Protein AF-A0A7S2LZ29-F1 (afdb_monomer)

InterPro domains:
  IPR016087 Chalcone isomerase [PF16036] (1-144)
  IPR016088 Chalcone isomerase, 3-layer sandwich [G3DSA:3.50.70.10] (1-143)
  IPR036298 Chalcone isomerase superfamily [SSF54626] (1-160)

Sequence (247 aa):
LYLVGAGVRKKSVIKVYAVAMYSTPNVLASAASSTTLRDAARIFNSTSSMTTFVLEMVYSAGAEKIAGAIAESVKPRYSGDPSDIGRLESLIIEGVNAIGGQATKGTTFRFNCSEEGVTVSVNGAEQGMAALNGLGSAFVDVFMDGNTVSPTLVDSCVSTWSSDDAKLMATTLVGLNEKIRHSGNDEKIIDTSEDEVVIDSNTAANATATEVDEPNEATTIPSKEYDHGDEKHEMPRLKTLRPKQKH

Structure (mmCIF, N/CA/C/O backbone):
data_AF-A0A7S2LZ29-F1
#
_entry.id   AF-A0A7S2LZ29-F1
#
loop_
_atom_site.group_PDB
_atom_site.id
_atom_site.type_symbol
_atom_site.label_atom_id
_atom_site.label_alt_id
_atom_site.label_comp_id
_atom_site.label_asym_id
_atom_site.label_entity_id
_atom_site.label_seq_id
_atom_site.pdbx_PDB_ins_code
_atom_site.Cartn_x
_atom_site.Cartn_y
_atom_site.Cartn_z
_atom_site.occupancy
_atom_site.B_iso_or_equiv
_atom_site.auth_seq_id
_atom_site.auth_comp_id
_atom_site.auth_asym_id
_atom_site.auth_atom_id
_atom_site.pdbx_PDB_model_num
ATOM 1 N N . LEU A 1 1 ? -0.553 -8.335 -10.036 1.00 93.75 1 LEU A N 1
ATOM 2 C CA . LEU A 1 1 ? 0.541 -7.518 -9.457 1.00 93.75 1 LEU A CA 1
ATOM 3 C C . LEU A 1 1 ? 1.617 -8.442 -8.902 1.00 93.75 1 LEU A C 1
ATOM 5 O O . LEU A 1 1 ? 1.302 -9.585 -8.588 1.00 93.75 1 LEU A O 1
ATOM 9 N N . TYR A 1 2 ? 2.842 -7.946 -8.755 1.00 97.19 2 TYR A N 1
ATOM 10 C CA . TYR A 1 2 ? 3.993 -8.663 -8.195 1.00 97.19 2 TYR A CA 1
ATOM 11 C C . TYR A 1 2 ? 4.464 -7.975 -6.912 1.00 97.19 2 TYR A C 1
ATOM 13 O O . TYR A 1 2 ? 4.292 -6.763 -6.782 1.00 97.19 2 TYR A O 1
ATOM 21 N N . LEU A 1 3 ? 5.042 -8.730 -5.972 1.00 98.00 3 LEU A N 1
ATOM 22 C CA . LEU A 1 3 ? 5.627 -8.179 -4.746 1.00 98.00 3 LEU A CA 1
ATOM 23 C C . LEU A 1 3 ? 6.852 -7.325 -5.102 1.00 98.00 3 LEU A C 1
ATOM 25 O O . LEU A 1 3 ? 7.835 -7.839 -5.632 1.00 98.00 3 LEU A O 1
ATOM 29 N N . VAL A 1 4 ? 6.795 -6.032 -4.790 1.00 98.12 4 VAL A N 1
ATOM 30 C CA . VAL A 1 4 ? 7.926 -5.110 -4.953 1.00 98.12 4 VAL A CA 1
ATOM 31 C C . VAL A 1 4 ? 8.893 -5.270 -3.778 1.00 98.12 4 VAL A C 1
ATOM 33 O O . VAL A 1 4 ? 10.091 -5.414 -3.982 1.00 98.12 4 VAL A O 1
ATOM 36 N N . GLY A 1 5 ? 8.371 -5.314 -2.550 1.00 98.50 5 GLY A N 1
ATOM 37 C CA . GLY A 1 5 ? 9.159 -5.463 -1.326 1.00 98.50 5 GLY A CA 1
ATOM 38 C C . GLY A 1 5 ? 8.295 -5.382 -0.067 1.00 98.50 5 GLY A C 1
ATOM 39 O O . GLY A 1 5 ? 7.078 -5.186 -0.148 1.00 98.50 5 GLY A O 1
ATOM 40 N N . ALA A 1 6 ? 8.920 -5.547 1.102 1.00 98.69 6 ALA A N 1
ATOM 41 C CA . ALA A 1 6 ? 8.240 -5.534 2.397 1.00 98.69 6 ALA A CA 1
ATOM 42 C C . ALA A 1 6 ? 9.054 -4.823 3.495 1.00 98.69 6 ALA A C 1
ATOM 44 O O . ALA A 1 6 ? 10.280 -4.854 3.512 1.00 98.69 6 ALA A O 1
ATOM 45 N N . GLY A 1 7 ? 8.360 -4.201 4.447 1.00 98.50 7 GLY A N 1
ATOM 46 C CA . GLY A 1 7 ? 8.941 -3.425 5.541 1.00 98.50 7 GLY A CA 1
ATOM 47 C C . GLY A 1 7 ? 8.048 -3.377 6.783 1.00 98.50 7 GLY A C 1
ATOM 48 O O . GLY A 1 7 ? 7.075 -4.118 6.916 1.00 98.50 7 GLY A O 1
ATOM 49 N N . VAL A 1 8 ? 8.389 -2.504 7.734 1.00 97.81 8 VAL A N 1
ATOM 50 C CA . VAL A 1 8 ? 7.658 -2.325 9.003 1.00 97.81 8 VAL A CA 1
ATOM 51 C C . VAL A 1 8 ? 7.534 -0.837 9.335 1.00 97.81 8 VAL A C 1
ATOM 53 O O . VAL A 1 8 ? 8.545 -0.131 9.358 1.00 97.81 8 VAL A O 1
ATOM 56 N N . ARG A 1 9 ? 6.329 -0.347 9.665 1.00 96.38 9 ARG A N 1
ATOM 57 C CA . ARG A 1 9 ? 6.167 0.977 10.296 1.00 96.38 9 ARG A CA 1
ATOM 58 C C . ARG A 1 9 ? 6.476 0.861 11.781 1.00 96.38 9 ARG A C 1
ATOM 60 O O . ARG A 1 9 ? 5.915 0.014 12.483 1.00 96.38 9 ARG A O 1
ATOM 67 N N . LYS A 1 10 ? 7.343 1.740 12.276 1.00 94.06 10 LYS A N 1
ATOM 68 C CA . LYS A 1 10 ? 7.665 1.872 13.702 1.00 94.06 10 LYS A CA 1
ATOM 69 C C . LYS A 1 10 ? 7.214 3.242 14.208 1.00 94.06 10 LYS A C 1
ATOM 71 O O . LYS A 1 10 ? 7.266 4.218 13.466 1.00 94.06 10 LYS A O 1
ATOM 76 N N . LYS A 1 11 ? 6.809 3.330 15.475 1.00 88.94 11 LYS A N 1
ATOM 77 C CA . LYS A 1 11 ? 6.629 4.595 16.202 1.00 88.94 11 LYS A CA 1
ATOM 78 C C . LYS A 1 11 ? 7.518 4.541 17.441 1.00 88.94 11 LYS A C 1
ATOM 80 O O . LYS A 1 11 ? 7.232 3.800 18.380 1.00 88.94 11 LYS A O 1
ATOM 85 N N . SER A 1 12 ? 8.630 5.281 17.413 1.0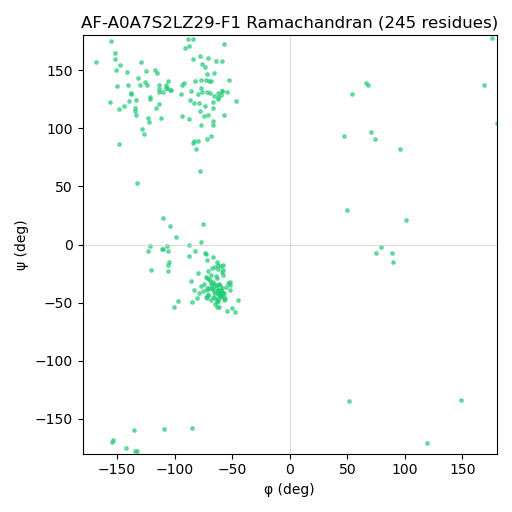0 88.94 12 SER A N 1
ATOM 86 C CA . SER A 1 12 ? 9.773 5.023 18.304 1.00 88.94 12 SER A CA 1
ATOM 87 C C . SER A 1 12 ? 10.190 3.538 18.211 1.00 88.94 12 SER A C 1
ATOM 89 O O . SER A 1 12 ? 10.259 2.992 17.110 1.00 88.94 12 SER A O 1
ATOM 91 N N . VAL A 1 13 ? 10.433 2.861 19.333 1.00 88.56 13 VAL A N 1
ATOM 92 C CA . VAL A 1 13 ? 10.811 1.436 19.390 1.00 88.56 13 VAL A CA 1
ATOM 93 C C . VAL A 1 13 ? 9.676 0.454 19.047 1.00 88.56 13 VAL A C 1
ATOM 95 O O . VAL A 1 13 ? 9.939 -0.726 18.821 1.00 88.56 13 VAL A O 1
ATOM 98 N N . ILE A 1 14 ? 8.418 0.906 19.000 1.00 90.62 14 ILE A N 1
ATOM 99 C CA . ILE A 1 14 ? 7.242 0.036 18.842 1.00 90.62 14 ILE A CA 1
ATOM 100 C C . ILE A 1 14 ? 6.974 -0.226 17.355 1.00 90.62 14 ILE A C 1
ATOM 102 O O . ILE A 1 14 ? 6.777 0.713 16.584 1.00 90.62 14 ILE A O 1
ATOM 106 N N . LYS A 1 15 ? 6.917 -1.501 16.944 1.00 93.25 15 LYS A N 1
ATOM 107 C CA . LYS A 1 15 ? 6.388 -1.902 15.626 1.00 93.25 15 LYS A CA 1
ATOM 108 C C . LYS A 1 15 ? 4.864 -1.720 15.625 1.00 93.25 15 LYS A C 1
ATOM 110 O O . LYS A 1 15 ? 4.211 -2.182 16.553 1.00 93.25 15 LYS A O 1
ATOM 115 N N . VAL A 1 16 ? 4.310 -1.070 14.602 1.00 94.69 16 VAL A N 1
ATOM 116 C CA . VAL A 1 16 ? 2.862 -0.794 14.493 1.00 94.69 16 VAL A CA 1
ATOM 117 C C . VAL A 1 16 ? 2.196 -1.791 13.545 1.00 94.69 16 VAL A C 1
ATOM 119 O O . VAL A 1 16 ? 1.267 -2.497 13.932 1.00 94.69 16 VAL A O 1
ATOM 122 N N . TYR A 1 17 ? 2.732 -1.901 12.330 1.00 97.81 17 TYR A N 1
ATOM 123 C CA . TYR A 1 17 ? 2.329 -2.879 11.324 1.00 97.81 17 TYR A CA 1
ATOM 124 C C . TYR A 1 17 ? 3.521 -3.299 10.457 1.00 97.81 17 TYR A C 1
ATOM 126 O O . TYR A 1 17 ? 4.479 -2.533 10.293 1.00 97.81 17 TYR A O 1
ATOM 134 N N . ALA A 1 18 ? 3.456 -4.504 9.894 1.00 98.44 18 ALA A N 1
ATOM 135 C CA . ALA A 1 18 ? 4.208 -4.842 8.688 1.00 98.44 18 ALA A CA 1
ATOM 136 C C . ALA A 1 18 ? 3.517 -4.211 7.468 1.00 98.44 18 ALA A C 1
ATOM 138 O O . ALA A 1 18 ? 2.321 -3.928 7.516 1.00 98.44 18 ALA A O 1
ATOM 139 N N . VAL A 1 19 ? 4.257 -3.966 6.390 1.00 98.75 19 VAL A N 1
ATOM 140 C CA . VAL A 1 19 ? 3.717 -3.461 5.121 1.00 98.75 19 VAL A CA 1
ATOM 141 C C . VAL A 1 19 ? 4.400 -4.153 3.945 1.00 98.75 19 VAL A C 1
ATOM 143 O O . VAL A 1 19 ? 5.616 -4.316 3.955 1.00 98.75 19 VAL A O 1
ATOM 146 N N . ALA A 1 20 ? 3.631 -4.538 2.932 1.00 98.81 20 ALA A N 1
ATOM 147 C CA . ALA A 1 20 ? 4.115 -5.057 1.658 1.00 98.81 20 ALA A CA 1
ATOM 148 C C . ALA A 1 20 ? 3.563 -4.214 0.502 1.00 98.81 20 ALA A C 1
ATOM 150 O O . ALA A 1 20 ? 2.385 -3.850 0.501 1.00 98.81 20 ALA A O 1
ATOM 151 N N . MET A 1 21 ? 4.415 -3.911 -0.477 1.00 98.69 21 MET A N 1
ATOM 152 C CA . MET A 1 21 ? 4.063 -3.177 -1.694 1.00 98.69 21 MET A CA 1
ATOM 153 C C . MET A 1 21 ? 3.949 -4.156 -2.863 1.00 98.69 21 MET A C 1
ATOM 155 O O . MET A 1 21 ? 4.847 -4.968 -3.079 1.00 98.69 21 MET A O 1
ATOM 159 N N . TYR A 1 22 ? 2.883 -4.047 -3.652 1.00 98.62 22 TYR A N 1
ATOM 160 C CA . TYR A 1 22 ? 2.663 -4.814 -4.877 1.00 98.62 22 TYR A CA 1
ATOM 161 C C . TYR A 1 22 ? 2.388 -3.864 -6.047 1.00 98.62 22 TYR A C 1
ATOM 163 O O . TYR A 1 22 ? 1.660 -2.890 -5.878 1.00 98.62 22 TYR A O 1
ATOM 171 N N . SER A 1 23 ? 2.930 -4.130 -7.238 1.00 97.75 23 SER A N 1
ATOM 172 C CA . SER A 1 23 ? 2.703 -3.268 -8.415 1.00 97.75 23 SER A CA 1
ATOM 173 C C . SER A 1 23 ? 2.853 -4.022 -9.753 1.00 97.75 23 SER A C 1
ATOM 175 O O . SER A 1 23 ? 2.870 -5.261 -9.776 1.00 97.75 23 SER A O 1
ATOM 177 N N . THR A 1 24 ? 2.870 -3.306 -10.882 1.00 95.88 24 THR A N 1
ATOM 178 C CA . THR A 1 24 ? 3.002 -3.874 -12.240 1.00 95.88 24 THR A CA 1
ATOM 179 C C . THR A 1 24 ? 4.473 -4.125 -12.618 1.00 95.88 24 THR A C 1
ATOM 181 O O . THR A 1 24 ? 5.368 -3.501 -12.041 1.00 95.88 24 THR A O 1
ATOM 184 N N . PRO A 1 25 ? 4.769 -5.001 -13.603 1.00 95.44 25 PRO A N 1
ATOM 185 C CA . PRO A 1 25 ? 6.138 -5.226 -14.084 1.00 95.44 25 PRO A CA 1
ATOM 186 C C . PRO A 1 25 ? 6.898 -3.954 -14.486 1.00 95.44 25 PRO A C 1
ATOM 188 O O . PRO A 1 25 ? 8.107 -3.874 -14.291 1.00 95.44 25 PRO A O 1
ATOM 191 N N . ASN A 1 26 ? 6.198 -2.937 -14.995 1.00 95.00 26 ASN A N 1
ATOM 192 C CA . ASN A 1 26 ? 6.791 -1.660 -15.396 1.00 95.00 26 ASN A CA 1
ATOM 193 C C . ASN A 1 26 ? 7.340 -0.868 -14.189 1.00 95.00 26 ASN A C 1
ATOM 195 O O . ASN A 1 26 ? 8.373 -0.207 -14.298 1.00 95.00 26 ASN A O 1
ATOM 199 N N . VAL A 1 27 ? 6.709 -0.993 -13.015 1.00 96.31 27 VAL A N 1
ATOM 200 C CA . VAL A 1 27 ? 7.196 -0.407 -11.753 1.00 96.31 27 VAL A CA 1
ATOM 201 C C . VAL A 1 27 ? 8.379 -1.199 -11.197 1.00 96.31 27 VAL A C 1
ATOM 203 O O . VAL A 1 27 ? 9.367 -0.598 -10.783 1.00 96.31 27 VAL A O 1
ATOM 206 N N . LEU A 1 28 ? 8.338 -2.536 -11.272 1.00 95.56 28 LEU A N 1
ATOM 207 C CA . LEU A 1 28 ? 9.479 -3.402 -10.932 1.00 95.56 28 LEU A CA 1
ATOM 208 C C . LEU A 1 28 ? 10.719 -3.051 -11.775 1.00 95.56 28 LEU A C 1
ATOM 210 O O . LEU A 1 28 ? 11.807 -2.882 -11.233 1.00 95.56 28 LEU A O 1
ATOM 214 N N . ALA A 1 29 ? 10.554 -2.864 -13.088 1.00 94.94 29 ALA A N 1
ATOM 215 C CA . ALA A 1 29 ? 11.639 -2.474 -13.993 1.00 94.94 29 ALA A CA 1
ATOM 216 C C . ALA A 1 29 ? 12.202 -1.064 -13.704 1.00 94.94 29 ALA A C 1
ATOM 218 O O . ALA A 1 29 ? 13.327 -0.755 -14.091 1.00 94.94 29 ALA A O 1
ATOM 219 N N . SER A 1 30 ? 11.451 -0.221 -12.987 1.00 94.25 30 SER A N 1
ATOM 220 C CA . SER A 1 30 ? 11.855 1.139 -12.599 1.00 94.25 30 SER A CA 1
ATOM 221 C C . SER A 1 30 ? 12.640 1.196 -11.276 1.00 94.25 30 SER A C 1
ATOM 223 O O . SER A 1 30 ? 13.075 2.271 -10.856 1.00 94.25 30 SER A O 1
ATOM 225 N N . ALA A 1 31 ? 12.874 0.056 -10.618 1.00 93.19 31 ALA A N 1
ATOM 226 C CA . ALA A 1 31 ? 13.450 -0.044 -9.273 1.00 93.19 31 ALA A CA 1
ATOM 227 C C . ALA A 1 31 ? 14.971 0.210 -9.153 1.00 93.19 31 ALA A C 1
ATOM 229 O O . ALA A 1 31 ? 15.581 -0.130 -8.140 1.00 93.19 31 ALA A O 1
ATOM 230 N N . ALA A 1 32 ? 15.598 0.832 -10.156 1.00 91.50 32 ALA A N 1
ATOM 231 C CA . ALA A 1 32 ? 17.020 1.192 -10.127 1.00 91.50 32 ALA A CA 1
ATOM 232 C C . ALA A 1 32 ? 17.386 2.193 -9.007 1.00 91.50 32 ALA A C 1
ATOM 234 O O . ALA A 1 32 ? 18.547 2.287 -8.615 1.00 91.50 32 ALA A O 1
ATOM 235 N N . SER A 1 33 ? 16.406 2.937 -8.487 1.00 95.38 33 SER A N 1
ATOM 236 C CA . SER A 1 33 ? 16.531 3.822 -7.327 1.00 95.38 33 SER A CA 1
ATOM 237 C C . SER A 1 33 ? 15.185 3.958 -6.607 1.00 95.38 33 SER A C 1
ATOM 239 O O . SER A 1 33 ? 14.138 3.649 -7.178 1.00 95.38 33 SER A O 1
ATOM 241 N N . SER A 1 34 ? 15.190 4.475 -5.377 1.00 96.19 34 SER A N 1
ATOM 242 C CA . SER A 1 34 ? 13.960 4.800 -4.641 1.00 96.19 34 SER A CA 1
ATOM 243 C C . SER A 1 34 ? 13.110 5.853 -5.363 1.00 96.19 34 SER A C 1
ATOM 245 O O . SER A 1 34 ? 11.897 5.685 -5.464 1.00 96.19 34 SER A O 1
ATOM 247 N N . THR A 1 35 ? 13.738 6.892 -5.922 1.00 97.38 35 THR A N 1
ATOM 248 C CA . THR A 1 35 ? 13.061 7.959 -6.677 1.00 97.38 35 THR A CA 1
ATOM 249 C C . THR A 1 35 ? 12.377 7.417 -7.930 1.00 97.38 35 THR A C 1
ATOM 251 O O . THR A 1 35 ? 11.172 7.584 -8.085 1.00 97.38 35 THR A O 1
ATOM 254 N N . THR A 1 36 ? 13.107 6.702 -8.795 1.00 96.94 36 THR A N 1
ATOM 255 C CA . THR A 1 36 ? 12.541 6.144 -10.039 1.00 96.94 36 THR A CA 1
ATOM 256 C C . THR A 1 36 ? 11.446 5.114 -9.766 1.00 96.94 36 THR A C 1
ATOM 258 O O . THR A 1 36 ? 10.458 5.067 -10.495 1.00 96.94 36 THR A O 1
ATOM 261 N N . LEU A 1 37 ? 11.577 4.336 -8.685 1.00 97.19 37 LEU A N 1
ATOM 262 C CA . LEU A 1 37 ? 10.539 3.412 -8.238 1.00 97.19 37 LEU A CA 1
ATOM 263 C C . LEU A 1 37 ? 9.269 4.144 -7.787 1.00 97.19 37 LEU A C 1
ATOM 265 O O . LEU A 1 37 ? 8.177 3.798 -8.232 1.00 97.19 37 LEU A O 1
ATOM 269 N N . ARG A 1 38 ? 9.409 5.139 -6.900 1.00 97.81 38 ARG A N 1
ATOM 270 C CA . ARG A 1 38 ? 8.303 5.964 -6.392 1.00 97.81 38 ARG A CA 1
ATOM 271 C C . ARG A 1 38 ? 7.561 6.636 -7.542 1.00 97.81 38 ARG A C 1
ATOM 273 O O . ARG A 1 38 ? 6.334 6.595 -7.585 1.00 97.81 38 ARG A O 1
ATOM 280 N N . ASP A 1 39 ? 8.308 7.238 -8.461 1.00 97.12 39 ASP A N 1
ATOM 281 C CA . ASP A 1 39 ? 7.751 8.021 -9.558 1.00 97.12 39 ASP A CA 1
ATOM 282 C C . ASP A 1 39 ? 6.963 7.120 -10.518 1.00 97.12 39 ASP A C 1
ATOM 284 O O . ASP A 1 39 ? 5.806 7.416 -10.809 1.00 97.12 39 ASP A O 1
ATOM 288 N N . ALA A 1 40 ? 7.503 5.956 -10.896 1.00 96.81 40 ALA A N 1
ATOM 289 C CA . ALA A 1 40 ? 6.750 4.954 -11.653 1.00 96.81 40 ALA A CA 1
ATOM 290 C C . ALA A 1 40 ? 5.500 4.462 -10.894 1.00 96.81 40 ALA A C 1
ATOM 292 O O . ALA A 1 40 ? 4.416 4.388 -11.469 1.00 96.81 40 ALA A O 1
ATOM 293 N N . ALA A 1 41 ? 5.625 4.183 -9.592 1.00 97.50 41 ALA A N 1
ATOM 294 C CA . ALA A 1 41 ? 4.546 3.641 -8.766 1.00 97.50 41 ALA A CA 1
ATOM 295 C C . ALA A 1 41 ? 3.360 4.597 -8.536 1.00 97.50 41 ALA A C 1
ATOM 297 O O . ALA A 1 41 ? 2.286 4.110 -8.174 1.00 97.50 41 ALA A O 1
ATOM 298 N N . ARG A 1 42 ? 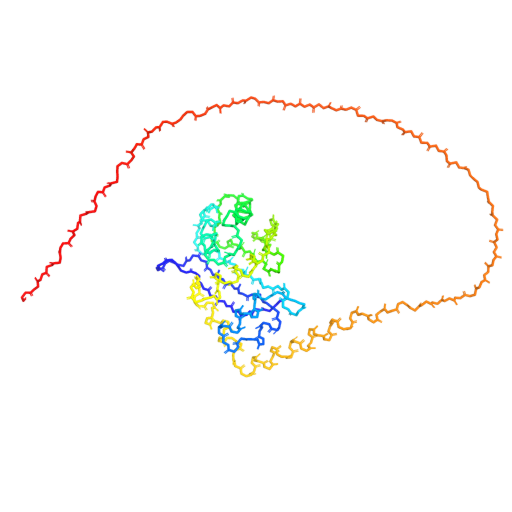3.550 5.917 -8.715 1.00 96.94 42 ARG A N 1
ATOM 299 C CA . ARG A 1 42 ? 2.553 6.978 -8.447 1.00 96.94 42 ARG A CA 1
ATOM 300 C C . ARG A 1 42 ? 1.993 7.679 -9.692 1.00 96.94 42 ARG A C 1
ATOM 302 O O . ARG A 1 42 ? 1.153 8.562 -9.534 1.00 96.94 42 ARG A O 1
ATOM 309 N N . ILE A 1 43 ? 2.484 7.346 -10.892 1.00 94.88 43 ILE A N 1
ATOM 310 C CA . ILE A 1 43 ? 2.095 8.002 -12.158 1.00 94.88 43 ILE A CA 1
ATOM 311 C C . ILE A 1 43 ? 0.700 7.590 -12.644 1.00 94.88 43 ILE A C 1
ATOM 313 O O . ILE A 1 43 ? 0.033 8.416 -13.245 1.00 94.88 43 ILE A O 1
ATOM 317 N N . PHE A 1 44 ? 0.294 6.339 -12.395 1.00 95.12 44 PHE A N 1
ATOM 318 C CA . PHE A 1 44 ? -0.972 5.725 -12.826 1.00 95.12 44 PHE A CA 1
ATOM 319 C C . PHE A 1 44 ? -1.330 5.943 -14.300 1.00 95.12 44 PHE A C 1
ATOM 321 O O . PHE A 1 44 ? -1.945 6.921 -14.695 1.00 95.12 44 PHE A O 1
ATOM 328 N N . ASN A 1 45 ? -0.937 4.986 -15.139 1.00 91.12 45 ASN A N 1
ATOM 329 C CA . ASN A 1 45 ? -1.210 5.021 -16.574 1.00 91.12 45 ASN A CA 1
ATOM 330 C C . ASN A 1 45 ? -1.533 3.619 -17.109 1.00 91.12 45 ASN A C 1
ATOM 332 O O . ASN A 1 45 ? -1.574 2.639 -16.362 1.00 91.12 45 ASN A O 1
ATOM 336 N N . SER A 1 46 ? -1.704 3.496 -18.425 1.00 84.88 46 SER A N 1
ATOM 337 C CA . SER A 1 46 ? -2.067 2.233 -19.072 1.00 84.88 46 SER A CA 1
ATOM 338 C C . SER A 1 46 ? -1.091 1.069 -18.829 1.00 84.88 46 SER A C 1
ATOM 340 O O . SER A 1 46 ? -1.522 -0.073 -18.968 1.00 84.88 46 SER A O 1
ATOM 342 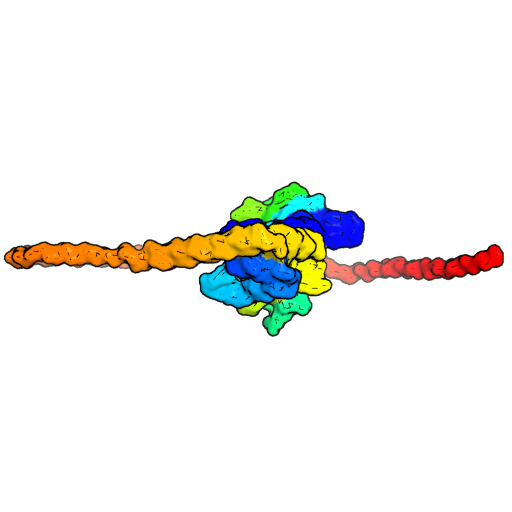N N . THR A 1 47 ? 0.181 1.287 -18.466 1.00 79.62 47 THR A N 1
ATOM 343 C CA . THR A 1 47 ? 1.167 0.225 -18.145 1.00 79.62 47 THR A CA 1
ATOM 344 C C . THR A 1 47 ? 1.451 0.082 -16.642 1.00 79.62 47 THR A C 1
ATOM 346 O O . THR A 1 47 ? 1.953 -0.950 -16.189 1.00 79.62 47 THR A O 1
ATOM 349 N N . SER A 1 48 ? 1.065 1.077 -15.845 1.00 82.12 48 SER A N 1
ATOM 350 C CA . SER A 1 48 ? 1.261 1.142 -14.396 1.00 82.12 48 SER A CA 1
ATOM 351 C C . SER A 1 48 ? -0.031 1.544 -13.678 1.00 82.12 48 SER A C 1
ATOM 353 O O . SER A 1 48 ? -0.053 2.507 -12.916 1.00 82.12 48 SER A O 1
ATOM 355 N N . SER A 1 49 ? -1.131 0.839 -13.949 1.00 89.06 49 SER A N 1
ATOM 356 C CA . SER A 1 49 ? -2.482 1.269 -13.553 1.00 89.06 49 SER A CA 1
ATOM 357 C C . SER A 1 49 ? -2.781 1.192 -12.053 1.00 89.06 49 SER A C 1
ATOM 359 O O . SER A 1 49 ? -3.677 1.890 -11.588 1.00 89.06 49 SER A O 1
ATOM 361 N N . MET A 1 50 ? -2.063 0.357 -11.291 1.00 95.50 50 MET A N 1
ATOM 362 C CA . MET A 1 50 ? -2.342 0.149 -9.868 1.00 95.50 50 MET A CA 1
ATOM 363 C C . MET A 1 50 ? -1.092 -0.210 -9.059 1.00 95.50 50 MET A C 1
ATOM 365 O O . MET A 1 50 ? -0.320 -1.096 -9.437 1.00 95.50 50 MET A O 1
ATOM 369 N N . THR A 1 51 ? -0.965 0.416 -7.888 1.00 98.50 51 THR A N 1
ATOM 370 C CA . THR A 1 51 ? -0.006 0.060 -6.834 1.00 98.50 51 THR A CA 1
ATOM 371 C C . THR A 1 51 ? -0.791 -0.262 -5.566 1.00 98.50 51 THR A C 1
ATOM 373 O O . THR A 1 51 ? -1.584 0.549 -5.101 1.00 98.50 51 THR A O 1
ATOM 376 N N . THR A 1 52 ? -0.583 -1.446 -4.995 1.00 98.75 52 THR A N 1
ATOM 377 C CA . THR A 1 52 ? -1.293 -1.918 -3.799 1.00 98.75 52 THR A CA 1
ATOM 378 C C . THR A 1 52 ? -0.357 -1.971 -2.599 1.00 98.75 52 THR A C 1
ATOM 380 O O . THR A 1 52 ? 0.691 -2.614 -2.660 1.00 98.75 52 THR A O 1
ATOM 383 N N . PHE A 1 53 ? -0.779 -1.404 -1.471 1.00 98.88 53 PHE A N 1
ATOM 384 C CA . PHE A 1 53 ? -0.158 -1.646 -0.169 1.00 98.88 53 PHE A CA 1
ATOM 385 C C . PHE A 1 53 ? -1.024 -2.594 0.660 1.00 98.88 53 PHE A C 1
ATOM 387 O O . PHE A 1 53 ? -2.237 -2.413 0.768 1.00 98.88 53 PHE A O 1
ATOM 394 N N . VAL A 1 54 ? -0.397 -3.602 1.265 1.00 98.81 54 VAL A N 1
ATOM 395 C CA . VAL A 1 54 ? -1.016 -4.474 2.271 1.00 98.81 54 VAL A CA 1
ATOM 396 C C . VAL A 1 54 ? -0.315 -4.234 3.598 1.00 98.81 54 VAL A C 1
ATOM 398 O O . VAL A 1 54 ? 0.897 -4.414 3.693 1.00 98.81 54 VAL A O 1
ATOM 401 N N . LEU A 1 55 ? -1.063 -3.816 4.614 1.00 98.62 55 LEU A N 1
ATOM 402 C CA . LEU A 1 55 ? -0.580 -3.607 5.976 1.00 98.62 55 LEU A CA 1
ATOM 403 C C . LEU A 1 55 ? -1.110 -4.737 6.863 1.00 98.62 55 LEU A C 1
ATOM 405 O O . LEU A 1 55 ? -2.303 -5.023 6.823 1.00 98.62 55 LEU A O 1
ATOM 409 N N . GLU A 1 56 ? -0.261 -5.328 7.701 1.00 98.62 56 GLU A N 1
ATOM 410 C CA . GLU A 1 56 ? -0.666 -6.299 8.729 1.00 98.62 56 GLU A CA 1
ATOM 411 C C . GLU A 1 56 ? -0.373 -5.726 10.119 1.00 98.62 56 GLU A C 1
ATOM 413 O O . GLU A 1 56 ? 0.782 -5.454 10.466 1.00 98.62 56 GLU A O 1
ATOM 418 N N . MET A 1 57 ? -1.415 -5.530 10.926 1.00 98.00 57 MET A N 1
ATOM 419 C CA . MET A 1 57 ? -1.288 -4.957 12.265 1.00 98.00 57 MET A CA 1
ATOM 420 C C . MET A 1 57 ? -0.505 -5.890 13.191 1.00 98.00 57 MET A C 1
ATOM 422 O O . MET A 1 57 ? -0.870 -7.049 13.372 1.00 98.00 57 MET A O 1
ATOM 426 N N . VAL A 1 58 ? 0.530 -5.366 13.857 1.00 96.06 58 VAL A N 1
ATOM 427 C CA . VAL A 1 58 ? 1.265 -6.094 14.914 1.00 96.06 58 VAL A CA 1
ATOM 428 C C . VAL A 1 58 ? 1.044 -5.509 16.313 1.00 96.06 58 VAL A C 1
ATOM 430 O O . VAL A 1 58 ? 1.506 -6.082 17.298 1.00 96.06 58 VAL A O 1
ATOM 433 N N . TYR A 1 59 ? 0.300 -4.404 16.401 1.00 92.12 59 TYR A N 1
ATOM 434 C CA . TYR A 1 59 ? -0.134 -3.734 17.624 1.00 92.12 59 TYR A CA 1
ATOM 435 C C . TYR A 1 59 ? -1.600 -3.297 17.464 1.00 92.12 59 TYR A C 1
ATOM 437 O O . TYR A 1 59 ? -1.930 -2.659 16.466 1.00 92.12 59 TYR A O 1
ATOM 445 N N . SER A 1 60 ? -2.475 -3.622 18.421 1.00 94.81 60 SER A N 1
ATOM 446 C CA . SER A 1 60 ? -3.915 -3.351 18.294 1.00 94.81 60 SER A CA 1
ATOM 447 C C . SER A 1 60 ? -4.268 -1.862 18.429 1.00 94.81 60 SER A C 1
ATOM 449 O O . SER A 1 60 ? -3.719 -1.160 19.283 1.00 94.81 60 SER A O 1
ATOM 451 N N . ALA A 1 61 ? -5.222 -1.370 17.634 1.00 96.06 61 ALA A N 1
ATOM 452 C CA . ALA A 1 61 ? -5.726 0.003 17.732 1.00 96.06 61 ALA A CA 1
ATOM 453 C C . ALA A 1 61 ? -7.192 0.136 17.273 1.00 96.06 61 ALA A C 1
ATOM 455 O O . ALA A 1 61 ? -7.655 -0.621 16.423 1.00 96.06 61 ALA A O 1
ATOM 456 N N . GLY A 1 62 ? -7.912 1.097 17.862 1.00 97.62 62 GLY A N 1
ATOM 457 C CA . GLY A 1 62 ? -9.280 1.455 17.467 1.00 97.62 62 GLY A CA 1
ATOM 458 C C . GLY A 1 62 ? -9.344 2.173 16.116 1.00 97.62 62 GLY A C 1
ATOM 459 O O . GLY A 1 62 ? -8.334 2.715 15.654 1.00 97.62 62 GLY A O 1
ATOM 460 N N . ALA A 1 63 ? -10.530 2.167 15.514 1.00 97.81 63 ALA A N 1
ATOM 461 C CA . ALA A 1 63 ? -10.829 2.675 14.176 1.00 97.81 63 ALA A CA 1
ATOM 462 C C . ALA A 1 63 ? -10.261 4.081 13.893 1.00 97.81 63 ALA A C 1
ATOM 464 O O . ALA A 1 63 ? -9.420 4.261 13.008 1.00 97.81 63 ALA A O 1
ATOM 465 N N . GLU A 1 64 ? -10.647 5.063 14.703 1.00 98.06 64 GLU A N 1
ATOM 466 C CA . GLU A 1 64 ? -10.344 6.492 14.544 1.00 98.06 64 GLU A CA 1
ATOM 467 C C . GLU A 1 64 ? -8.836 6.748 14.653 1.00 98.06 64 GLU A C 1
ATOM 469 O O . GLU A 1 64 ? -8.251 7.544 13.919 1.00 98.06 64 GLU A O 1
ATOM 474 N N . LYS A 1 65 ? -8.172 6.008 15.549 1.00 97.25 65 LYS A N 1
ATOM 475 C CA . LYS A 1 65 ? -6.724 6.082 15.777 1.00 97.25 65 LYS A CA 1
ATOM 476 C C . LYS A 1 65 ? -5.916 5.542 14.595 1.00 97.25 65 LYS A C 1
ATOM 478 O O . LYS A 1 65 ? -4.762 5.940 14.436 1.00 97.25 65 LYS A O 1
ATOM 483 N N . ILE A 1 66 ? -6.478 4.635 13.795 1.00 97.19 66 ILE A N 1
ATOM 484 C CA . ILE A 1 66 ? -5.840 4.114 12.578 1.00 97.19 66 ILE A CA 1
ATOM 485 C C . ILE A 1 66 ? -6.119 5.050 11.406 1.00 97.19 66 ILE A C 1
ATOM 487 O O . ILE A 1 66 ? -5.165 5.466 10.748 1.00 97.19 66 ILE A O 1
ATOM 491 N N . ALA A 1 67 ? -7.385 5.425 11.203 1.00 98.19 67 ALA A N 1
ATOM 492 C CA . ALA A 1 67 ? -7.819 6.356 10.167 1.00 98.19 67 ALA A CA 1
ATOM 493 C C . ALA A 1 67 ? -7.056 7.686 10.244 1.00 98.19 67 ALA A C 1
ATOM 495 O O . ALA A 1 67 ? -6.297 8.002 9.327 1.00 98.19 67 ALA A O 1
ATOM 496 N N . GLY A 1 68 ? -7.108 8.376 11.388 1.00 97.81 68 GLY A N 1
ATOM 497 C CA . GLY A 1 68 ? -6.381 9.629 11.598 1.00 97.81 68 GLY A CA 1
ATOM 498 C C . GLY A 1 68 ? -4.865 9.473 11.451 1.00 97.81 68 GLY A C 1
ATOM 499 O O . GLY A 1 68 ? -4.207 10.292 10.819 1.00 97.81 68 GLY A O 1
ATOM 500 N N . ALA A 1 69 ? -4.270 8.375 11.935 1.00 96.88 69 ALA A N 1
ATOM 501 C CA . ALA A 1 69 ? -2.827 8.136 11.781 1.00 96.88 69 ALA A CA 1
ATOM 502 C C . ALA A 1 69 ? -2.384 7.764 10.348 1.0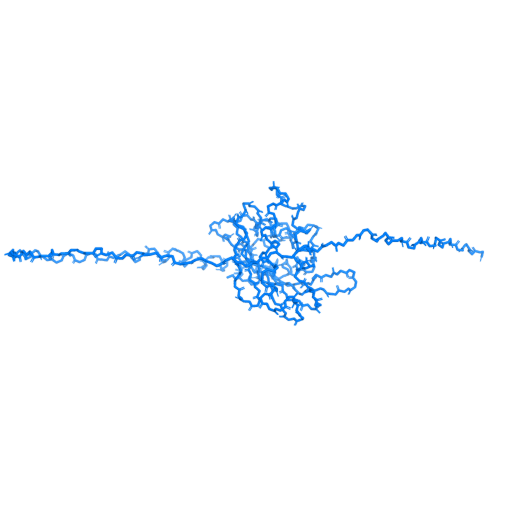0 96.88 69 ALA A C 1
ATOM 504 O O . ALA A 1 69 ? -1.172 7.662 10.095 1.00 96.88 69 ALA A O 1
ATOM 505 N N . ILE A 1 70 ? -3.332 7.534 9.436 1.00 97.50 70 ILE A N 1
ATOM 506 C CA . ILE A 1 70 ? -3.126 7.393 7.990 1.00 97.50 70 ILE A CA 1
ATOM 507 C C . ILE A 1 70 ? -3.412 8.734 7.303 1.00 97.50 70 ILE A C 1
ATOM 509 O O . ILE A 1 70 ? -2.543 9.222 6.585 1.00 97.50 70 ILE A O 1
ATOM 513 N N . ALA A 1 71 ? -4.533 9.395 7.597 1.00 97.38 71 ALA A N 1
ATOM 514 C CA . ALA A 1 71 ? -4.881 10.703 7.042 1.00 97.38 71 ALA A CA 1
ATOM 515 C C . ALA A 1 71 ? -3.856 11.796 7.365 1.00 97.38 71 ALA A C 1
ATOM 517 O O . ALA A 1 71 ? -3.410 12.482 6.454 1.00 97.38 71 ALA A O 1
ATOM 518 N N . GLU A 1 72 ? -3.367 11.893 8.604 1.00 97.00 72 GLU A N 1
ATOM 519 C CA . GLU A 1 72 ? -2.257 12.794 8.970 1.00 97.00 72 GLU A CA 1
ATOM 520 C C . GLU A 1 72 ? -0.939 12.455 8.245 1.00 97.00 72 GLU A C 1
ATOM 522 O O . GLU A 1 72 ? -0.037 13.284 8.169 1.00 97.00 72 GLU A O 1
ATOM 527 N N . SER A 1 73 ? -0.811 11.247 7.682 1.00 97.25 73 SER A N 1
ATOM 528 C CA . SER A 1 73 ? 0.317 10.899 6.806 1.00 97.25 73 SER A CA 1
ATOM 529 C C . SER A 1 73 ? 0.068 11.313 5.346 1.00 97.25 73 SER A C 1
ATOM 531 O O . SER A 1 73 ? 1.027 11.650 4.655 1.00 97.25 73 SER A O 1
ATOM 533 N N . VAL A 1 74 ? -1.188 11.312 4.879 1.00 98.00 74 VAL A N 1
ATOM 534 C CA . VAL A 1 74 ? -1.596 11.677 3.505 1.00 98.00 74 VAL A CA 1
ATOM 535 C C . VAL A 1 74 ? -1.751 13.195 3.323 1.00 98.00 74 VAL A C 1
ATOM 537 O O . VAL A 1 74 ? -1.325 13.723 2.300 1.00 98.00 74 VAL A O 1
ATOM 540 N N . LYS A 1 75 ? -2.289 13.914 4.319 1.00 96.56 75 LYS A N 1
ATOM 541 C CA . LYS A 1 75 ? -2.526 15.374 4.312 1.00 96.56 75 LYS A CA 1
ATOM 542 C C . LYS A 1 75 ? -1.354 16.219 3.772 1.00 96.56 75 LYS A C 1
ATOM 544 O O . LYS A 1 75 ? -1.611 17.040 2.903 1.00 96.56 75 LYS A O 1
ATOM 549 N N . PRO A 1 76 ? -0.079 16.023 4.175 1.00 96.81 76 PRO A N 1
ATOM 550 C CA . PRO A 1 76 ? 1.044 16.810 3.641 1.00 96.81 76 PRO A CA 1
ATOM 551 C C . PRO A 1 76 ? 1.518 16.402 2.227 1.00 96.81 76 PRO A C 1
ATOM 553 O O . PRO A 1 76 ? 2.517 16.939 1.752 1.00 96.81 76 PRO A O 1
ATOM 556 N N . ARG A 1 77 ? 0.866 15.427 1.580 1.00 97.56 77 ARG A N 1
ATOM 557 C CA . ARG A 1 77 ? 1.231 14.863 0.262 1.00 97.56 77 ARG A CA 1
ATOM 558 C C . ARG A 1 77 ? 0.133 15.020 -0.790 1.00 97.56 77 ARG A C 1
ATOM 560 O O . ARG A 1 77 ? 0.417 14.953 -1.982 1.00 97.56 77 ARG A O 1
ATOM 567 N N . TYR A 1 78 ? -1.110 15.197 -0.353 1.00 97.31 78 TYR A N 1
ATOM 568 C CA . TYR A 1 78 ? -2.263 15.431 -1.213 1.00 97.31 78 TYR A CA 1
ATOM 569 C C . TYR A 1 78 ? -2.356 16.911 -1.604 1.00 97.31 78 TYR A C 1
ATOM 571 O O . TYR A 1 78 ? -2.084 17.789 -0.789 1.00 97.31 78 TYR A O 1
ATOM 579 N N . SER A 1 79 ? -2.718 17.179 -2.860 1.00 93.62 79 SER A N 1
ATOM 580 C CA . SER A 1 79 ? -2.769 18.530 -3.440 1.00 93.62 79 SER A CA 1
ATOM 581 C C . SER A 1 79 ? -4.184 19.085 -3.640 1.00 93.62 79 SER A C 1
ATOM 583 O O . SER A 1 79 ? -4.315 20.203 -4.134 1.00 93.62 79 SER A O 1
ATOM 585 N N . GLY A 1 80 ? -5.224 18.312 -3.306 1.00 92.62 80 GLY A N 1
ATOM 586 C CA . GLY A 1 80 ? -6.602 18.803 -3.193 1.00 92.62 80 GLY A CA 1
ATOM 587 C C . GLY A 1 80 ? -6.873 19.412 -1.814 1.00 92.62 80 GLY A C 1
ATOM 588 O O . GLY A 1 80 ? -5.940 19.812 -1.112 1.00 92.62 80 GLY A O 1
ATOM 589 N N . ASP A 1 81 ? -8.138 19.476 -1.399 1.00 91.31 81 ASP A N 1
ATOM 590 C CA . ASP A 1 81 ? -8.476 20.040 -0.092 1.00 91.31 81 ASP A CA 1
ATOM 591 C C . ASP A 1 81 ? -8.171 19.028 1.036 1.00 91.31 81 ASP A C 1
ATOM 593 O O . ASP A 1 81 ? -8.536 17.853 0.932 1.00 91.31 81 ASP A O 1
ATOM 597 N N . PRO A 1 82 ? -7.527 19.426 2.152 1.00 87.50 82 PRO A N 1
ATOM 598 C CA . PRO A 1 82 ? -7.272 18.524 3.277 1.00 87.50 82 PRO A CA 1
ATOM 599 C C . PRO A 1 82 ? -8.525 17.881 3.898 1.00 87.50 82 PRO A C 1
ATOM 601 O O . PRO A 1 82 ? -8.387 16.885 4.614 1.00 87.50 82 PRO A O 1
ATOM 604 N N . SER A 1 83 ? -9.723 18.427 3.649 1.00 87.81 83 SER A N 1
ATOM 605 C CA . SER A 1 83 ? -11.007 17.848 4.060 1.00 87.81 83 SER A CA 1
ATOM 606 C C . SER A 1 83 ? -11.501 16.707 3.157 1.00 87.81 83 SER A C 1
ATOM 608 O O . SER A 1 83 ? -12.187 15.817 3.664 1.00 87.81 83 SER A O 1
ATOM 610 N N . ASP A 1 84 ? -11.076 16.636 1.886 1.00 89.38 84 ASP A N 1
ATOM 611 C CA . ASP A 1 84 ? -11.418 15.541 0.953 1.00 89.38 84 ASP A CA 1
ATOM 612 C C . ASP A 1 84 ? -11.035 14.165 1.538 1.00 89.38 84 ASP A C 1
ATOM 614 O O . ASP A 1 84 ? -11.748 13.163 1.413 1.00 89.38 84 ASP A O 1
ATOM 618 N N . ILE A 1 85 ? -9.904 14.133 2.254 1.00 96.00 85 ILE A N 1
ATOM 619 C CA . ILE A 1 85 ? -9.324 12.948 2.903 1.00 96.00 85 ILE A CA 1
ATOM 620 C C . ILE A 1 85 ? -10.289 12.324 3.930 1.00 96.00 85 ILE A C 1
ATOM 622 O O . ILE A 1 85 ? -10.171 11.133 4.228 1.00 96.00 85 ILE A O 1
ATOM 626 N N . GLY A 1 86 ? -11.306 13.060 4.393 1.00 96.69 86 GLY A N 1
ATOM 627 C CA . GLY A 1 86 ? -12.360 12.543 5.262 1.00 96.69 86 GLY A CA 1
ATOM 628 C C . GLY A 1 86 ? -13.040 11.275 4.728 1.00 96.69 86 GLY A C 1
ATOM 629 O O . GLY A 1 86 ? -13.323 10.377 5.517 1.00 96.69 86 GLY A O 1
ATOM 630 N N . ARG A 1 87 ? -13.224 11.106 3.403 1.00 96.31 87 ARG A N 1
ATOM 631 C CA . ARG A 1 87 ? -13.802 9.849 2.872 1.00 96.31 87 ARG A CA 1
ATOM 632 C C . ARG A 1 87 ? -12.865 8.650 3.047 1.00 96.31 87 ARG A C 1
ATOM 634 O O . ARG A 1 87 ? -13.345 7.548 3.306 1.00 96.31 87 ARG A O 1
ATOM 641 N N . LEU A 1 88 ? -11.548 8.854 2.950 1.00 98.00 88 LEU A N 1
ATOM 642 C CA . LEU A 1 88 ? -10.555 7.815 3.241 1.00 98.00 88 LEU A CA 1
ATOM 643 C C . LEU A 1 88 ? -10.556 7.455 4.735 1.00 98.00 88 LEU A C 1
ATOM 645 O O . LEU A 1 88 ? -10.434 6.279 5.072 1.00 98.00 88 LEU A O 1
ATOM 649 N N . GLU A 1 89 ? -10.741 8.438 5.624 1.00 98.19 89 GLU A N 1
ATOM 650 C CA . GLU A 1 89 ? -10.899 8.188 7.063 1.00 98.19 89 GLU A CA 1
ATOM 651 C C . GLU A 1 89 ? -12.157 7.360 7.354 1.00 98.19 89 GLU A C 1
ATOM 653 O O . GLU A 1 89 ? -12.056 6.323 8.014 1.00 98.19 89 GLU A O 1
ATOM 658 N N . SER A 1 90 ? -13.313 7.744 6.799 1.00 98.44 90 SER A N 1
ATOM 659 C CA . SER A 1 90 ? -14.572 7.014 6.990 1.00 98.44 90 SER A CA 1
ATOM 660 C C . SER A 1 90 ? -14.491 5.566 6.504 1.00 98.44 90 SER A C 1
ATOM 662 O O . SER A 1 90 ? -14.862 4.674 7.253 1.00 98.44 90 SER A O 1
ATOM 664 N N . LEU A 1 91 ? -13.912 5.294 5.327 1.00 98.56 91 LEU A N 1
ATOM 665 C CA . LEU A 1 91 ? -13.728 3.926 4.806 1.00 98.56 91 LEU A CA 1
ATOM 666 C C . LEU A 1 91 ? -12.894 3.024 5.732 1.00 98.56 91 LEU A C 1
ATOM 668 O O . LEU A 1 91 ? -13.161 1.828 5.867 1.00 98.56 91 LEU A O 1
ATOM 672 N N . ILE A 1 92 ? -11.868 3.589 6.375 1.00 98.69 92 ILE A N 1
ATOM 673 C CA . ILE A 1 92 ? -11.036 2.870 7.348 1.00 98.69 92 ILE A CA 1
ATOM 674 C C . ILE A 1 92 ? -11.826 2.630 8.645 1.00 98.69 92 ILE A C 1
ATOM 676 O O . ILE A 1 92 ? -11.718 1.553 9.232 1.00 98.69 92 ILE A O 1
ATOM 680 N N . ILE A 1 93 ? -12.635 3.601 9.080 1.00 98.69 93 ILE A N 1
ATOM 681 C CA . ILE A 1 93 ? -13.476 3.487 10.279 1.00 98.69 93 ILE A CA 1
ATOM 682 C C . ILE A 1 93 ? -14.599 2.462 10.073 1.00 98.69 93 ILE A C 1
ATOM 684 O O . ILE A 1 93 ? -14.760 1.570 10.903 1.00 98.69 93 ILE A O 1
ATOM 688 N N . GLU A 1 94 ? -15.313 2.538 8.949 1.00 98.62 94 GLU A N 1
ATOM 689 C CA . GLU A 1 94 ? -16.351 1.602 8.496 1.00 98.62 94 GLU A CA 1
ATOM 690 C C . GLU A 1 94 ? -15.839 0.152 8.569 1.00 98.62 94 GLU A C 1
ATOM 692 O O . GLU A 1 94 ? -16.407 -0.672 9.292 1.00 98.62 94 GLU A O 1
ATOM 697 N N . GLY A 1 95 ? -14.694 -0.135 7.937 1.00 98.62 95 GLY A N 1
ATOM 698 C CA . GLY A 1 95 ? -14.121 -1.482 7.911 1.00 98.62 95 GLY A CA 1
ATOM 699 C C . GLY A 1 95 ? -13.563 -1.989 9.242 1.00 98.62 95 GLY A C 1
ATOM 700 O O . GLY A 1 95 ? -13.592 -3.195 9.490 1.00 98.62 95 GLY A O 1
ATOM 701 N N . VAL A 1 96 ? -13.077 -1.110 10.127 1.00 98.50 96 VAL A N 1
ATOM 702 C CA . VAL A 1 96 ? -12.650 -1.517 11.480 1.00 98.50 96 VAL A CA 1
ATOM 703 C C . VAL A 1 96 ? -13.854 -1.732 12.400 1.00 98.50 96 VAL A C 1
ATOM 705 O O . VAL A 1 96 ? -13.853 -2.663 13.208 1.00 98.50 96 VAL A O 1
ATOM 708 N N . ASN A 1 97 ? -14.914 -0.940 12.253 1.00 98.50 97 ASN A N 1
ATOM 709 C CA . ASN A 1 97 ? -16.155 -1.113 13.003 1.00 98.50 97 ASN A CA 1
ATOM 710 C C . ASN A 1 97 ? -16.879 -2.407 12.603 1.00 98.50 97 ASN A C 1
ATOM 712 O O . ASN A 1 97 ? -17.326 -3.139 13.486 1.00 98.50 97 ASN A O 1
ATOM 716 N N . ALA A 1 98 ? -16.869 -2.767 11.315 1.00 98.12 98 ALA A N 1
ATOM 717 C CA . ALA A 1 98 ? -17.392 -4.041 10.812 1.00 98.12 98 ALA A CA 1
ATOM 718 C C . ALA A 1 98 ? -16.723 -5.292 11.429 1.00 98.12 98 ALA A C 1
ATOM 720 O O . ALA A 1 98 ? -17.345 -6.352 11.477 1.00 98.12 98 ALA A O 1
ATOM 721 N N . ILE A 1 99 ? -15.488 -5.180 11.943 1.00 97.56 99 ILE A N 1
ATOM 722 C CA . ILE A 1 99 ? -14.771 -6.263 12.647 1.00 97.56 99 ILE A CA 1
ATOM 723 C C . ILE A 1 99 ? -14.740 -6.092 14.181 1.00 97.56 99 ILE A C 1
ATOM 725 O O . ILE A 1 99 ? -13.948 -6.747 14.857 1.00 97.56 99 ILE A O 1
ATOM 729 N N . GLY A 1 100 ? -15.596 -5.229 14.744 1.00 96.69 100 GLY A N 1
ATOM 730 C CA . GLY A 1 100 ? -15.738 -5.035 16.195 1.00 96.69 100 GLY A CA 1
ATOM 731 C C . GLY A 1 100 ? -15.045 -3.794 16.775 1.00 96.69 100 GLY A C 1
ATOM 732 O O . GLY A 1 100 ? -14.750 -3.762 17.968 1.00 96.69 100 GLY A O 1
ATOM 733 N N . GLY A 1 101 ? -14.751 -2.779 15.957 1.00 96.50 101 GLY A N 1
ATOM 734 C CA . GLY A 1 101 ? -14.259 -1.462 16.399 1.00 96.50 101 GLY A CA 1
ATOM 735 C C . GLY A 1 101 ? -12.768 -1.393 16.749 1.00 96.50 101 GLY A C 1
ATOM 736 O O . GLY A 1 101 ? -12.243 -0.321 17.057 1.00 96.50 101 GLY A O 1
ATOM 737 N N . GLN A 1 102 ? -12.048 -2.514 16.670 1.00 97.50 102 GLN A N 1
ATOM 738 C CA . GLN A 1 102 ? -10.609 -2.569 16.912 1.00 97.50 102 GLN A CA 1
ATOM 739 C C . GLN A 1 102 ? -9.912 -3.492 15.915 1.00 97.50 102 GLN A C 1
ATOM 741 O O . GLN A 1 102 ? -10.175 -4.692 15.871 1.00 97.50 102 GLN A O 1
ATOM 746 N N . ALA A 1 103 ? -8.930 -2.956 15.190 1.00 97.81 103 ALA A N 1
ATOM 747 C CA . ALA A 1 103 ? -7.996 -3.783 14.445 1.00 97.81 103 ALA A CA 1
ATOM 748 C C . ALA A 1 103 ? -7.021 -4.423 15.438 1.00 97.81 103 ALA A C 1
ATOM 750 O O . ALA A 1 103 ? -6.197 -3.742 16.057 1.00 97.81 103 ALA A O 1
ATOM 751 N N . THR A 1 104 ? -7.137 -5.734 15.615 1.00 97.56 104 THR A N 1
ATOM 752 C CA . THR A 1 104 ? -6.256 -6.546 16.462 1.00 97.56 104 THR A CA 1
ATOM 753 C C . THR A 1 104 ? -5.034 -7.035 15.677 1.00 97.56 104 THR A C 1
ATOM 755 O O . THR A 1 104 ? -4.960 -6.877 14.455 1.00 97.56 104 THR A O 1
ATOM 758 N N . LYS A 1 105 ? -4.044 -7.633 16.357 1.00 97.19 105 LYS A N 1
ATOM 759 C CA . LYS A 1 105 ? -2.884 -8.240 15.682 1.00 97.19 105 LYS A CA 1
ATOM 760 C C . LYS A 1 105 ? -3.336 -9.265 14.626 1.00 97.19 105 LYS A C 1
ATOM 762 O O . LYS A 1 105 ? -4.118 -10.154 14.940 1.00 97.19 105 LYS A O 1
ATOM 767 N N . GLY A 1 106 ? -2.789 -9.166 13.415 1.00 97.81 106 GLY A N 1
ATOM 768 C CA . GLY A 1 106 ? -3.172 -9.982 12.259 1.00 97.81 106 GLY A CA 1
ATOM 769 C C . GLY A 1 106 ? -4.315 -9.389 11.427 1.00 97.81 106 GLY A C 1
ATOM 770 O O . GLY A 1 106 ? -4.586 -9.894 10.341 1.00 97.81 106 GLY A O 1
ATOM 771 N N . THR A 1 107 ? -4.952 -8.296 11.874 1.00 98.62 107 THR A N 1
ATOM 772 C CA . THR A 1 107 ? -5.873 -7.533 11.016 1.00 98.62 107 THR A CA 1
ATOM 773 C C . THR A 1 107 ? -5.101 -6.978 9.826 1.00 98.62 107 THR A C 1
ATOM 775 O O . THR A 1 107 ? -4.050 -6.353 10.003 1.00 98.62 107 THR A O 1
ATOM 778 N N . THR A 1 108 ? -5.632 -7.184 8.624 1.00 98.75 108 THR A N 1
ATOM 779 C CA . THR A 1 108 ? -5.028 -6.705 7.379 1.00 98.75 108 THR A CA 1
ATOM 780 C C . THR A 1 108 ? -5.816 -5.545 6.790 1.00 98.75 108 THR A C 1
ATOM 782 O O . THR A 1 108 ? -7.043 -5.585 6.725 1.00 98.75 108 THR A O 1
ATOM 785 N N . PHE A 1 109 ? -5.100 -4.526 6.322 1.00 98.81 109 PHE A N 1
ATOM 786 C CA . PHE A 1 109 ? -5.647 -3.446 5.507 1.00 98.81 109 PHE A CA 1
ATOM 787 C C . PHE A 1 109 ? -5.038 -3.525 4.111 1.00 98.81 109 PHE A C 1
ATOM 789 O O . PHE A 1 109 ? -3.821 -3.655 3.974 1.00 98.81 109 PHE A O 1
ATOM 796 N N . ARG A 1 110 ? -5.868 -3.419 3.077 1.00 98.88 110 ARG A N 1
ATOM 797 C CA . ARG A 1 110 ? -5.446 -3.309 1.680 1.00 98.88 110 ARG A CA 1
ATOM 798 C C . ARG A 1 110 ? -5.821 -1.926 1.168 1.00 98.88 110 ARG A C 1
ATOM 800 O O . ARG A 1 110 ? -6.962 -1.507 1.331 1.00 98.88 110 ARG A O 1
ATOM 807 N N . PHE A 1 111 ? -4.866 -1.261 0.534 1.00 98.81 111 PHE A N 1
ATOM 808 C CA . PHE A 1 111 ? -5.058 0.008 -0.154 1.00 98.81 111 PHE A CA 1
ATOM 809 C C . PHE A 1 111 ? -4.619 -0.179 -1.599 1.00 98.81 111 PHE A C 1
ATOM 811 O O . PHE A 1 111 ? -3.430 -0.364 -1.859 1.00 98.81 111 PHE A O 1
ATOM 818 N N . ASN A 1 112 ? -5.574 -0.191 -2.524 1.00 98.56 112 ASN A N 1
ATOM 819 C CA . ASN A 1 112 ? -5.306 -0.216 -3.957 1.00 98.56 112 ASN A CA 1
ATOM 820 C C . ASN A 1 112 ? -5.311 1.231 -4.455 1.00 98.56 112 ASN A C 1
ATOM 822 O O . ASN A 1 112 ? -6.361 1.868 -4.452 1.00 98.56 112 ASN A O 1
ATOM 826 N N . CYS A 1 113 ? -4.149 1.754 -4.838 1.00 98.62 113 CYS A N 1
ATOM 827 C CA . CYS A 1 113 ? -3.986 3.110 -5.351 1.00 98.62 113 CYS A CA 1
ATOM 828 C C . CYS A 1 113 ? -4.045 3.094 -6.885 1.00 98.62 113 CYS A C 1
ATOM 830 O O . CYS A 1 113 ? -3.313 2.317 -7.506 1.00 98.62 113 CYS A O 1
ATOM 832 N N . SER A 1 114 ? -4.877 3.957 -7.469 1.00 97.75 114 SER A N 1
ATOM 833 C CA . SER A 1 114 ? -5.006 4.205 -8.914 1.00 97.75 114 SER A CA 1
ATOM 834 C C . SER A 1 114 ? -5.046 5.718 -9.197 1.00 97.75 114 SER A C 1
ATOM 836 O O . SER A 1 114 ? -4.934 6.535 -8.280 1.00 97.75 114 SER A O 1
ATOM 838 N N . GLU A 1 115 ? -5.216 6.107 -10.464 1.00 96.50 115 GLU A N 1
ATOM 839 C CA . GLU A 1 115 ? -5.474 7.504 -10.864 1.00 96.50 115 GLU A CA 1
ATOM 840 C C . GLU A 1 115 ? -6.783 8.046 -10.253 1.00 96.50 115 GLU A C 1
ATOM 842 O O . GLU A 1 115 ? -6.876 9.219 -9.885 1.00 96.50 115 GLU A O 1
ATOM 847 N N . GLU A 1 116 ? -7.775 7.163 -10.102 1.00 95.94 116 GLU A N 1
ATOM 848 C CA . GLU A 1 116 ? -9.118 7.463 -9.597 1.00 95.94 116 GLU A CA 1
ATOM 849 C C . GLU A 1 116 ? -9.117 7.741 -8.088 1.00 95.94 116 GLU A C 1
ATOM 851 O O . GLU A 1 116 ? -9.969 8.483 -7.605 1.00 95.94 116 GLU A O 1
ATOM 856 N N . GLY A 1 117 ? -8.172 7.164 -7.335 1.00 97.06 117 GLY A N 1
ATOM 857 C CA . GLY A 1 117 ? -8.058 7.362 -5.892 1.00 97.06 117 GLY A CA 1
ATOM 858 C C . GLY A 1 117 ? -7.499 6.153 -5.142 1.00 97.06 117 GLY A C 1
ATOM 859 O O . GLY A 1 117 ? -6.467 5.589 -5.516 1.00 97.06 117 GLY A O 1
ATOM 860 N N . VAL A 1 118 ? -8.151 5.786 -4.032 1.00 98.50 118 VAL A N 1
ATOM 861 C CA . VAL A 1 118 ? -7.742 4.657 -3.175 1.00 98.50 118 VAL A CA 1
ATOM 862 C C . VAL A 1 118 ? -8.937 3.786 -2.783 1.00 98.50 118 VAL A C 1
ATOM 864 O O . VAL A 1 118 ? -9.817 4.239 -2.051 1.00 98.50 118 VAL A O 1
ATOM 867 N N . THR A 1 119 ? -8.937 2.516 -3.198 1.00 98.62 119 THR A N 1
ATOM 868 C CA . THR A 1 119 ? -9.883 1.496 -2.705 1.00 98.62 119 THR A CA 1
ATOM 869 C C . THR A 1 119 ? -9.360 0.857 -1.424 1.00 98.62 119 THR A C 1
ATOM 871 O O . THR A 1 119 ? -8.199 0.440 -1.364 1.00 98.62 119 THR A O 1
ATOM 874 N N . VAL A 1 120 ? -10.220 0.762 -0.408 1.00 98.75 120 VAL A N 1
ATOM 875 C CA . VAL A 1 120 ? -9.898 0.243 0.929 1.00 98.75 120 VAL A CA 1
ATOM 876 C C . VAL A 1 120 ? -10.537 -1.130 1.136 1.00 98.75 120 VAL A C 1
ATOM 878 O O . VAL A 1 120 ? -11.722 -1.325 0.868 1.00 98.75 120 VAL A O 1
ATOM 881 N N . SER A 1 121 ? -9.781 -2.084 1.679 1.00 98.81 121 SER A N 1
ATOM 882 C CA . SER A 1 121 ? -10.316 -3.359 2.181 1.00 98.81 121 SER A CA 1
ATOM 883 C C . SER A 1 121 ? -9.774 -3.675 3.576 1.00 98.81 121 SER A C 1
ATOM 885 O O . SER A 1 121 ? -8.593 -3.453 3.841 1.00 98.81 121 SER A O 1
ATOM 887 N N . VAL A 1 122 ? -10.600 -4.260 4.446 1.00 98.75 122 VAL A N 1
ATOM 888 C CA . VAL A 1 122 ? -10.215 -4.722 5.792 1.00 98.75 122 VAL A CA 1
ATOM 889 C C . VAL A 1 122 ? -10.487 -6.221 5.900 1.00 98.75 122 VAL A C 1
ATOM 891 O O . VAL A 1 122 ? -11.574 -6.682 5.570 1.00 98.75 122 VAL A O 1
ATOM 894 N N . ASN A 1 123 ? -9.480 -7.007 6.294 1.00 98.19 123 ASN A N 1
ATOM 895 C CA . ASN A 1 123 ? -9.525 -8.479 6.335 1.00 98.19 123 ASN A CA 1
ATOM 896 C C . ASN A 1 123 ? -10.029 -9.144 5.034 1.00 98.19 123 ASN A C 1
ATOM 898 O O . ASN A 1 123 ? -10.599 -10.231 5.051 1.00 98.19 123 ASN A O 1
ATOM 902 N N . GLY A 1 124 ? -9.797 -8.490 3.891 1.00 97.75 124 GLY A N 1
ATOM 903 C CA . GLY A 1 124 ? -10.244 -8.937 2.568 1.00 97.75 124 GLY A CA 1
ATOM 904 C C . GLY A 1 124 ? -11.632 -8.445 2.147 1.00 97.75 124 GLY A C 1
ATOM 905 O O . GLY A 1 124 ? -11.913 -8.471 0.954 1.00 97.75 124 GLY A O 1
ATOM 906 N N . ALA A 1 125 ? -12.458 -7.936 3.065 1.00 98.44 125 ALA A N 1
ATOM 907 C CA . ALA A 1 125 ? -13.732 -7.302 2.731 1.00 98.44 125 ALA A CA 1
ATOM 908 C C . ALA A 1 125 ? -13.499 -5.869 2.231 1.00 98.44 125 ALA A C 1
ATOM 910 O O . ALA A 1 125 ? -12.914 -5.043 2.939 1.00 98.44 125 ALA A O 1
ATOM 911 N N . GLU A 1 126 ? -13.941 -5.562 1.014 1.00 98.38 126 GLU A N 1
ATOM 912 C CA . GLU A 1 126 ? -13.877 -4.207 0.462 1.00 98.38 126 GLU A CA 1
ATOM 913 C C . GLU A 1 126 ? -14.868 -3.271 1.168 1.00 98.38 126 GLU A C 1
ATOM 915 O O . GLU A 1 126 ? -15.976 -3.676 1.507 1.00 98.38 126 GLU A O 1
ATOM 920 N N . GLN A 1 127 ? -14.444 -2.030 1.414 1.00 98.56 127 GLN A N 1
ATOM 921 C CA . GLN A 1 127 ? -15.256 -0.974 2.037 1.00 98.56 127 GLN A CA 1
ATOM 922 C C . GLN A 1 127 ? -15.706 0.085 1.013 1.00 98.56 127 GLN A C 1
ATOM 924 O O . GLN A 1 127 ? -16.634 0.851 1.263 1.00 98.56 127 GLN A O 1
ATOM 929 N N . GLY A 1 128 ? -15.044 0.129 -0.147 1.00 98.25 128 GLY A N 1
ATOM 930 C CA . GLY A 1 128 ? -15.260 1.087 -1.229 1.00 98.25 128 GLY A CA 1
ATOM 931 C C . GLY A 1 128 ? -14.019 1.935 -1.526 1.00 98.25 128 GLY A C 1
ATOM 932 O O . GLY A 1 128 ? -12.924 1.674 -1.018 1.00 98.25 128 GLY A O 1
ATOM 933 N N . MET A 1 129 ? -14.198 2.957 -2.365 1.00 98.06 129 MET A N 1
ATOM 934 C CA . MET A 1 129 ? -13.129 3.836 -2.848 1.00 98.06 129 MET A CA 1
ATOM 935 C C . MET A 1 129 ? -13.289 5.274 -2.339 1.00 98.06 129 MET A C 1
ATOM 937 O O . MET A 1 129 ? -14.379 5.846 -2.371 1.00 98.06 129 MET A O 1
ATOM 941 N N . ALA A 1 130 ? -12.180 5.881 -1.914 1.00 97.62 130 ALA A N 1
ATOM 942 C CA . ALA A 1 130 ? -12.037 7.330 -1.840 1.00 97.62 130 ALA A CA 1
ATOM 943 C C . ALA A 1 130 ? -11.626 7.824 -3.236 1.00 97.62 130 ALA A C 1
ATOM 945 O O . ALA A 1 130 ? -10.436 7.867 -3.553 1.00 97.62 130 ALA A O 1
ATOM 946 N N . ALA A 1 131 ? -12.622 8.089 -4.086 1.00 96.44 131 ALA A N 1
ATOM 947 C CA . ALA A 1 131 ? -12.445 8.481 -5.485 1.00 96.44 131 ALA A CA 1
ATOM 948 C C . ALA A 1 131 ? -12.091 9.976 -5.585 1.00 96.44 131 ALA A C 1
ATOM 950 O O . ALA A 1 131 ? -12.969 10.837 -5.624 1.00 96.44 131 ALA A O 1
ATOM 951 N N . LEU A 1 132 ? -10.794 10.277 -5.536 1.00 94.06 132 LEU A N 1
ATOM 952 C CA . LEU A 1 132 ? -10.220 11.616 -5.432 1.00 94.06 132 LEU A CA 1
ATOM 953 C C . LEU A 1 132 ? -8.925 11.673 -6.251 1.00 94.06 132 LEU A C 1
ATOM 955 O O . LEU A 1 132 ? -7.970 10.940 -5.977 1.00 94.06 132 LEU A O 1
ATOM 959 N N . ASN A 1 133 ? -8.886 12.550 -7.258 1.00 94.50 133 ASN A N 1
ATOM 960 C CA . ASN A 1 133 ? -7.760 12.642 -8.186 1.00 94.50 133 ASN A CA 1
ATOM 961 C C . ASN A 1 133 ? -6.447 12.959 -7.446 1.00 94.50 133 ASN A C 1
ATOM 963 O O . ASN A 1 133 ? -6.391 13.843 -6.594 1.00 94.50 133 ASN A O 1
ATOM 967 N N . GLY A 1 134 ? -5.389 12.204 -7.745 1.00 96.56 134 GLY A N 1
ATOM 968 C CA . GLY A 1 134 ? -4.087 12.346 -7.087 1.00 96.56 134 GLY A CA 1
ATOM 969 C C . GLY A 1 134 ? -4.004 11.783 -5.659 1.00 96.56 134 GLY A C 1
ATOM 970 O O . GLY A 1 134 ? -2.895 11.675 -5.128 1.00 96.56 134 GLY A O 1
ATOM 971 N N . LEU A 1 135 ? -5.113 11.345 -5.039 1.00 97.88 135 LEU A N 1
ATOM 972 C CA . LEU A 1 135 ? -5.080 10.704 -3.715 1.00 97.88 135 LEU A CA 1
ATOM 973 C C . LEU A 1 135 ? -4.279 9.398 -3.747 1.00 97.88 135 LEU A C 1
ATOM 975 O O . LEU A 1 135 ? -3.497 9.141 -2.831 1.00 97.88 135 LEU A O 1
ATOM 979 N N . GLY A 1 136 ? -4.410 8.608 -4.818 1.00 98.12 136 GLY A N 1
ATOM 980 C CA . GLY A 1 136 ? -3.596 7.410 -5.030 1.00 98.12 136 GLY A CA 1
ATOM 981 C C . GLY A 1 136 ? -2.097 7.723 -5.025 1.00 98.12 136 GLY A C 1
ATOM 982 O O . GLY A 1 136 ? -1.317 7.015 -4.387 1.00 98.12 136 GLY A O 1
ATOM 983 N N . SER A 1 137 ? -1.687 8.824 -5.663 1.00 98.25 137 SER A N 1
ATOM 984 C CA . SER A 1 137 ? -0.279 9.234 -5.750 1.00 98.25 137 SER A CA 1
ATOM 985 C C . SER A 1 137 ? 0.243 9.724 -4.399 1.00 98.25 137 SER A C 1
ATOM 987 O O . SER A 1 137 ? 1.311 9.297 -3.961 1.00 98.25 137 SER A O 1
ATOM 989 N N . ALA A 1 138 ? -0.550 10.536 -3.694 1.00 98.44 138 ALA A N 1
ATOM 990 C CA . ALA A 1 138 ? -0.255 10.982 -2.334 1.00 98.44 138 ALA A CA 1
ATOM 991 C C . ALA A 1 138 ? -0.151 9.811 -1.339 1.00 98.44 138 ALA A C 1
ATOM 993 O O . ALA A 1 138 ? 0.675 9.844 -0.425 1.00 98.44 138 ALA A O 1
ATOM 994 N N . PHE A 1 139 ? -0.951 8.755 -1.523 1.00 98.62 139 PHE A N 1
ATOM 995 C CA . PHE A 1 139 ? -0.899 7.545 -0.702 1.00 98.62 139 PHE A CA 1
ATOM 996 C C . PHE A 1 139 ? 0.350 6.695 -0.989 1.00 98.62 139 PHE A C 1
ATOM 998 O O . PHE A 1 139 ? 0.954 6.174 -0.051 1.00 98.62 139 PHE A O 1
ATOM 1005 N N . VAL A 1 140 ? 0.803 6.603 -2.247 1.00 98.62 140 VAL A N 1
ATOM 1006 C CA . VAL A 1 140 ? 2.108 5.995 -2.582 1.00 98.62 140 VAL A CA 1
ATOM 1007 C C . VAL A 1 140 ? 3.249 6.739 -1.881 1.00 98.62 140 VAL A C 1
ATOM 1009 O O . VAL A 1 140 ? 4.125 6.104 -1.289 1.00 98.62 140 VAL A O 1
ATOM 1012 N N . ASP A 1 141 ? 3.217 8.073 -1.864 1.00 98.62 141 ASP A N 1
ATOM 1013 C CA . ASP A 1 141 ? 4.260 8.886 -1.229 1.00 98.62 141 ASP A CA 1
ATOM 1014 C C . ASP A 1 141 ? 4.372 8.662 0.292 1.00 98.62 141 ASP A C 1
ATOM 1016 O O . ASP A 1 141 ? 5.481 8.726 0.822 1.00 98.62 141 ASP A O 1
ATOM 1020 N N . VAL A 1 142 ? 3.286 8.294 0.995 1.00 98.56 142 VAL A N 1
ATOM 1021 C CA . VAL A 1 142 ? 3.322 7.915 2.433 1.00 98.56 142 VAL A CA 1
ATOM 1022 C C . VAL A 1 142 ? 4.348 6.813 2.713 1.00 98.56 142 VAL A C 1
ATOM 1024 O O . VAL A 1 142 ? 4.955 6.777 3.789 1.00 98.56 142 VAL A O 1
ATOM 1027 N N . PHE A 1 143 ? 4.541 5.920 1.744 1.00 98.56 143 PHE A N 1
ATOM 1028 C CA . PHE A 1 143 ? 5.405 4.752 1.841 1.00 98.56 143 PHE A CA 1
ATOM 1029 C C . PHE A 1 143 ? 6.710 4.882 1.055 1.0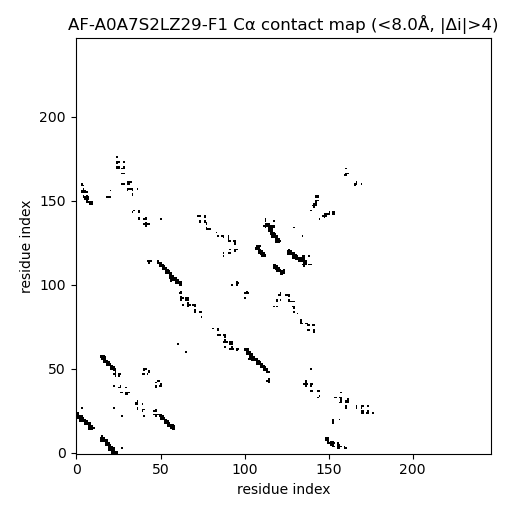0 98.56 143 PHE A C 1
ATOM 1031 O O . PHE A 1 143 ? 7.677 4.206 1.408 1.00 98.56 143 PHE A O 1
ATOM 1038 N N . MET A 1 144 ? 6.758 5.745 0.037 1.00 98.31 144 MET A N 1
ATOM 1039 C CA . MET A 1 144 ? 7.823 5.745 -0.972 1.00 98.31 144 MET A CA 1
ATOM 1040 C C . MET A 1 144 ? 8.586 7.074 -1.121 1.00 98.31 144 MET A C 1
ATOM 1042 O O . MET A 1 144 ? 9.565 7.110 -1.865 1.00 98.31 144 MET A O 1
ATOM 1046 N N . ASP A 1 145 ? 8.194 8.159 -0.441 1.00 97.19 145 ASP A N 1
ATOM 1047 C CA . ASP A 1 145 ? 8.950 9.422 -0.451 1.00 97.19 145 ASP A CA 1
ATOM 1048 C C . ASP A 1 145 ? 10.048 9.505 0.637 1.00 97.19 145 ASP A C 1
ATOM 1050 O O . ASP A 1 145 ? 10.215 8.612 1.470 1.00 97.19 145 ASP A O 1
ATOM 1054 N N . GLY A 1 146 ? 10.814 10.604 0.647 1.00 96.44 146 GLY A N 1
ATOM 1055 C CA . GLY A 1 146 ? 11.895 10.834 1.620 1.00 96.44 146 GLY A CA 1
ATOM 1056 C C . GLY A 1 146 ? 11.445 11.022 3.079 1.00 96.44 146 GLY A C 1
ATOM 1057 O O . GLY A 1 146 ? 12.282 10.995 3.976 1.00 96.44 146 GLY A O 1
ATOM 1058 N N . ASN A 1 147 ? 10.143 11.176 3.326 1.00 96.56 147 ASN A N 1
ATOM 1059 C CA . ASN A 1 147 ? 9.503 11.264 4.641 1.00 96.56 147 ASN A CA 1
ATOM 1060 C C . ASN A 1 147 ? 8.664 9.998 4.945 1.00 96.56 147 ASN A C 1
ATOM 1062 O O . ASN A 1 147 ? 7.703 10.057 5.723 1.00 96.56 147 ASN A O 1
ATOM 1066 N N . THR A 1 148 ? 8.976 8.870 4.292 1.00 97.44 148 THR A N 1
ATOM 1067 C CA . THR A 1 148 ? 8.235 7.601 4.380 1.00 97.44 148 THR A CA 1
ATOM 1068 C C . THR A 1 148 ? 8.024 7.105 5.814 1.00 97.44 148 THR A C 1
ATOM 1070 O O . THR A 1 148 ? 8.918 7.141 6.665 1.00 97.44 148 THR A O 1
ATOM 1073 N N . VAL A 1 149 ? 6.840 6.541 6.078 1.00 97.00 149 VAL A N 1
ATOM 1074 C CA . VAL A 1 149 ? 6.530 5.879 7.357 1.00 97.00 149 VAL A CA 1
ATOM 1075 C C . VAL A 1 149 ? 7.212 4.509 7.520 1.00 97.00 149 VAL A C 1
ATOM 1077 O O . VAL A 1 149 ? 7.137 3.915 8.600 1.00 97.00 149 VAL A O 1
ATOM 1080 N N . SER A 1 150 ? 7.876 3.989 6.482 1.00 97.75 150 SER A N 1
ATOM 1081 C CA . SER A 1 150 ? 8.689 2.771 6.551 1.00 97.75 150 SER A CA 1
ATOM 1082 C C . SER A 1 150 ? 9.885 2.816 5.584 1.00 97.75 150 SER A C 1
ATOM 1084 O O . SER A 1 150 ? 9.814 2.243 4.498 1.00 97.75 150 SER A O 1
ATOM 1086 N N . PRO A 1 151 ? 11.033 3.398 5.991 1.00 97.75 151 PRO A N 1
ATOM 1087 C CA . PRO A 1 151 ? 12.269 3.353 5.200 1.00 97.75 151 PRO A CA 1
ATOM 1088 C C . PRO A 1 151 ? 12.657 1.926 4.783 1.00 97.75 151 PRO A C 1
ATOM 1090 O O . PRO A 1 151 ? 12.966 1.680 3.625 1.00 97.75 151 PRO A O 1
ATOM 1093 N N . THR A 1 152 ? 12.468 0.954 5.686 1.00 98.38 152 THR A N 1
ATOM 1094 C CA . THR A 1 152 ? 12.727 -0.474 5.428 1.00 98.38 152 THR A CA 1
ATOM 1095 C C . THR A 1 152 ? 11.943 -1.065 4.254 1.00 98.38 152 THR A C 1
ATOM 1097 O O . THR A 1 152 ? 12.388 -2.052 3.679 1.00 98.38 152 THR A O 1
ATOM 1100 N N . LEU A 1 153 ? 10.776 -0.503 3.911 1.00 98.62 153 LEU A N 1
ATOM 1101 C CA . LEU A 1 153 ? 10.026 -0.922 2.727 1.00 98.62 153 LEU A CA 1
ATOM 1102 C C . LEU A 1 153 ? 10.735 -0.442 1.457 1.00 98.62 153 LEU A C 1
ATOM 1104 O O . LEU A 1 153 ? 10.934 -1.234 0.544 1.00 98.62 153 LEU A O 1
ATOM 1108 N N . VAL A 1 154 ? 11.161 0.824 1.426 1.00 98.31 154 VAL A N 1
ATOM 1109 C CA . VAL A 1 154 ? 11.910 1.411 0.305 1.00 98.31 154 VAL A CA 1
ATOM 1110 C C . VAL A 1 154 ? 13.236 0.673 0.102 1.00 98.31 154 VAL A C 1
ATOM 1112 O O . VAL A 1 154 ? 13.540 0.270 -1.021 1.00 98.31 154 VAL A O 1
ATOM 1115 N N . ASP A 1 155 ? 13.965 0.412 1.194 1.00 98.19 155 ASP A N 1
ATOM 1116 C CA . ASP A 1 155 ? 15.201 -0.378 1.193 1.00 98.19 155 ASP A CA 1
ATOM 1117 C C . ASP A 1 155 ? 14.966 -1.776 0.598 1.00 98.19 155 ASP A C 1
ATOM 1119 O O . ASP A 1 155 ? 15.714 -2.216 -0.276 1.00 98.19 155 ASP A O 1
ATOM 1123 N N . SER A 1 156 ? 13.900 -2.469 1.029 1.00 98.50 156 SER A N 1
ATOM 1124 C CA . SER A 1 156 ? 13.528 -3.780 0.488 1.00 98.50 156 SER A CA 1
ATOM 1125 C C . SER A 1 156 ? 13.192 -3.705 -0.996 1.00 98.50 156 SER A C 1
ATOM 1127 O O . SER A 1 156 ? 13.704 -4.521 -1.754 1.00 98.50 156 SER A O 1
ATOM 1129 N N . CYS A 1 157 ? 12.356 -2.757 -1.421 1.00 98.12 157 CYS A N 1
ATOM 1130 C CA . CYS A 1 157 ? 11.903 -2.673 -2.805 1.00 98.12 157 CYS A CA 1
ATOM 1131 C C . CYS A 1 157 ? 13.058 -2.430 -3.788 1.00 98.12 157 CYS A C 1
ATOM 1133 O O . CYS A 1 157 ? 13.117 -3.069 -4.838 1.00 98.12 157 CYS A O 1
ATOM 1135 N N . VAL A 1 158 ? 13.999 -1.542 -3.442 1.00 97.12 158 VAL A N 1
ATOM 1136 C CA . VAL A 1 158 ? 15.193 -1.293 -4.267 1.00 97.12 158 VAL A CA 1
ATOM 1137 C C . VAL A 1 158 ? 16.141 -2.495 -4.203 1.00 97.12 158 VAL A C 1
ATOM 1139 O O . VAL A 1 158 ? 16.621 -2.949 -5.237 1.00 97.12 158 VAL A O 1
ATOM 1142 N N . SER A 1 159 ? 16.378 -3.072 -3.021 1.00 97.06 159 SER A N 1
ATOM 1143 C CA . SER A 1 159 ? 17.248 -4.249 -2.857 1.00 97.06 159 SER A CA 1
ATOM 1144 C C . SER A 1 159 ? 16.771 -5.465 -3.669 1.00 97.06 159 SER A C 1
ATOM 1146 O O . SER A 1 159 ? 17.578 -6.130 -4.314 1.00 97.06 159 SER A O 1
ATOM 1148 N N . THR A 1 160 ? 15.460 -5.726 -3.710 1.00 96.94 160 THR A N 1
ATOM 1149 C CA . THR A 1 160 ? 14.885 -6.867 -4.441 1.00 96.94 160 THR A CA 1
ATOM 1150 C C . THR A 1 160 ? 14.981 -6.726 -5.966 1.00 96.94 160 THR A C 1
ATOM 1152 O O . THR A 1 160 ? 15.127 -7.742 -6.643 1.00 96.94 160 THR A O 1
ATOM 1155 N N . TRP A 1 161 ? 14.930 -5.506 -6.517 1.00 96.44 161 TRP A N 1
ATOM 1156 C CA . TRP A 1 161 ? 14.757 -5.286 -7.965 1.00 96.44 161 TRP A CA 1
ATOM 1157 C C . TRP A 1 161 ? 15.874 -4.488 -8.663 1.00 96.44 161 TRP A C 1
ATOM 1159 O O . TRP A 1 161 ? 15.833 -4.319 -9.880 1.00 96.44 161 TRP A O 1
ATOM 1169 N N . SER A 1 162 ? 16.901 -4.031 -7.938 1.00 94.38 162 SER A N 1
ATOM 1170 C CA . SER A 1 162 ? 18.024 -3.271 -8.519 1.00 94.38 162 SER A CA 1
ATOM 1171 C C . SER A 1 162 ? 19.183 -4.122 -9.062 1.00 94.38 162 SER A C 1
ATOM 1173 O O . SER A 1 162 ? 20.042 -3.573 -9.755 1.00 94.38 162 SER A O 1
ATOM 1175 N N . SER A 1 163 ? 19.232 -5.438 -8.820 1.00 94.62 163 SER A N 1
ATOM 1176 C CA . SER A 1 163 ? 20.241 -6.326 -9.429 1.00 94.62 163 SER A CA 1
ATOM 1177 C C . SER A 1 163 ? 19.950 -6.589 -10.911 1.00 94.62 163 SER A C 1
ATOM 1179 O O . SER A 1 163 ? 18.802 -6.523 -11.343 1.00 94.62 163 SER A O 1
ATOM 1181 N N . ASP A 1 164 ? 20.973 -6.881 -11.717 1.00 95.12 164 ASP A N 1
ATOM 1182 C CA . ASP A 1 164 ? 20.792 -7.025 -13.171 1.00 95.12 164 ASP A CA 1
ATOM 1183 C C . ASP A 1 164 ? 19.938 -8.248 -13.552 1.00 95.12 164 ASP A C 1
ATOM 1185 O O . ASP A 1 164 ? 19.102 -8.147 -14.450 1.00 95.12 164 ASP A O 1
ATOM 1189 N N . ASP A 1 165 ? 20.028 -9.348 -12.795 1.00 96.12 165 ASP A N 1
ATOM 1190 C CA . ASP A 1 165 ? 19.115 -10.493 -12.930 1.00 96.12 165 ASP A CA 1
ATOM 1191 C C . ASP A 1 165 ? 17.658 -10.096 -12.636 1.00 96.12 165 ASP A C 1
ATOM 1193 O O . ASP A 1 165 ? 16.743 -10.470 -13.372 1.00 96.12 165 ASP A O 1
ATOM 1197 N N . ALA A 1 166 ? 17.418 -9.295 -11.591 1.00 95.19 166 ALA A N 1
ATOM 1198 C CA . ALA A 1 166 ? 16.071 -8.851 -11.239 1.00 95.19 166 ALA A CA 1
ATOM 1199 C C . ALA A 1 166 ? 15.509 -7.844 -12.258 1.00 95.19 166 ALA A C 1
ATOM 1201 O O . ALA A 1 166 ? 14.334 -7.940 -12.621 1.00 95.19 166 ALA A O 1
ATOM 1202 N N . LYS A 1 167 ? 16.347 -6.948 -12.803 1.00 93.44 167 LYS A N 1
ATOM 1203 C CA . LYS A 1 167 ? 15.997 -6.086 -13.947 1.00 93.44 167 LYS A CA 1
ATOM 1204 C C . LYS A 1 167 ? 15.627 -6.913 -15.185 1.00 93.44 167 LYS A C 1
ATOM 1206 O O . LYS A 1 167 ? 14.642 -6.600 -15.855 1.00 93.44 167 LYS A O 1
ATOM 1211 N N . LEU A 1 168 ? 16.376 -7.979 -15.486 1.00 95.44 168 LEU A N 1
ATOM 1212 C CA . LEU A 1 168 ? 16.107 -8.879 -16.614 1.00 95.44 168 LEU A CA 1
ATOM 1213 C C . LEU A 1 168 ? 14.783 -9.639 -16.433 1.00 95.44 168 LEU A C 1
ATOM 1215 O O . LEU A 1 168 ? 13.988 -9.734 -17.373 1.00 95.44 168 LEU A O 1
ATOM 1219 N N . MET A 1 169 ? 14.505 -10.122 -15.219 1.00 96.75 169 MET A N 1
ATOM 1220 C CA . MET A 1 169 ? 13.216 -10.728 -14.873 1.00 96.75 169 MET A CA 1
ATOM 1221 C C . MET A 1 169 ? 12.067 -9.721 -14.992 1.00 96.75 169 MET A C 1
ATOM 1223 O O . MET A 1 169 ? 11.073 -10.018 -15.651 1.00 96.75 169 MET A O 1
ATOM 1227 N N . ALA A 1 170 ? 12.205 -8.508 -14.447 1.00 95.19 170 ALA A N 1
ATOM 1228 C CA . ALA A 1 170 ? 11.190 -7.462 -14.569 1.00 95.19 170 ALA A CA 1
ATOM 1229 C C . ALA A 1 170 ? 10.914 -7.089 -16.038 1.00 95.19 170 ALA A C 1
ATOM 1231 O O . ALA A 1 170 ? 9.759 -7.019 -16.449 1.00 95.19 170 ALA A O 1
ATOM 1232 N N . THR A 1 171 ? 11.962 -6.950 -16.856 1.00 95.38 171 THR A N 1
ATOM 1233 C CA . THR A 1 171 ? 11.854 -6.677 -18.303 1.00 95.38 171 THR A CA 1
ATOM 1234 C C . THR A 1 171 ? 11.137 -7.813 -19.041 1.00 95.38 171 THR A C 1
ATOM 1236 O O . THR A 1 171 ? 10.283 -7.571 -19.894 1.00 95.38 171 THR A O 1
ATOM 1239 N N . THR A 1 172 ? 11.412 -9.065 -18.667 1.00 96.94 172 THR A N 1
ATOM 1240 C CA . THR A 1 172 ? 10.729 -10.243 -19.220 1.00 96.94 172 THR A CA 1
ATOM 1241 C C . THR A 1 172 ? 9.247 -10.260 -18.828 1.00 96.94 172 THR A C 1
ATOM 1243 O O . THR A 1 172 ? 8.389 -10.531 -19.668 1.00 96.94 172 THR A O 1
ATOM 1246 N N . LEU A 1 173 ? 8.919 -9.901 -17.582 1.00 95.69 173 LEU A N 1
ATOM 1247 C CA . LEU A 1 173 ? 7.537 -9.760 -17.115 1.00 95.69 173 LEU A CA 1
ATOM 1248 C C . LEU A 1 173 ? 6.787 -8.618 -17.827 1.00 95.69 173 LEU A C 1
ATOM 1250 O O . LEU A 1 173 ? 5.600 -8.779 -18.107 1.00 95.69 173 LEU A O 1
ATOM 1254 N N . VAL A 1 174 ? 7.452 -7.506 -18.175 1.00 95.12 174 VAL A N 1
ATOM 1255 C CA . VAL A 1 174 ? 6.870 -6.443 -19.022 1.00 95.12 174 VAL A CA 1
ATOM 1256 C C . VAL A 1 174 ? 6.509 -7.000 -20.401 1.00 95.12 174 VAL A C 1
ATOM 1258 O O . VAL A 1 174 ? 5.345 -6.937 -20.791 1.00 95.12 174 VAL A O 1
ATOM 1261 N N . GLY A 1 175 ? 7.458 -7.634 -21.099 1.00 94.00 175 GLY A N 1
ATOM 1262 C CA . GLY A 1 1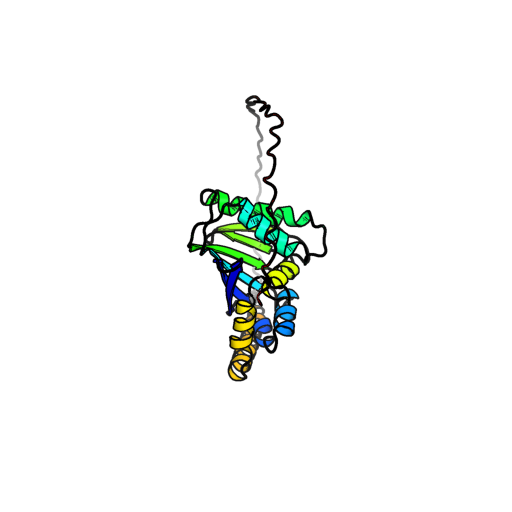75 ? 7.218 -8.182 -22.441 1.00 94.00 175 GLY A CA 1
ATOM 1263 C C . GLY A 1 175 ? 6.184 -9.319 -22.486 1.00 94.00 175 GLY A C 1
ATOM 1264 O O . GLY A 1 175 ? 5.514 -9.510 -23.501 1.00 94.00 175 GLY A O 1
ATOM 1265 N N . LEU A 1 176 ? 6.006 -10.069 -21.392 1.00 92.88 176 LEU A N 1
ATOM 1266 C CA . LEU A 1 176 ? 4.911 -11.037 -21.246 1.00 92.88 176 LEU A CA 1
ATOM 1267 C C . LEU A 1 176 ? 3.557 -10.341 -21.034 1.00 92.88 176 LEU A C 1
ATOM 1269 O O . LEU A 1 176 ? 2.582 -10.691 -21.697 1.00 92.88 176 LEU A O 1
ATOM 1273 N N . ASN A 1 177 ? 3.502 -9.332 -20.159 1.00 89.06 177 ASN A N 1
ATOM 1274 C CA . ASN A 1 177 ? 2.300 -8.536 -19.902 1.00 89.06 177 ASN A CA 1
ATOM 1275 C C . ASN A 1 177 ? 1.810 -7.808 -21.168 1.00 89.06 177 ASN A C 1
ATOM 1277 O O . ASN A 1 177 ? 0.613 -7.760 -21.437 1.00 89.06 177 ASN A O 1
ATOM 1281 N N . GLU A 1 178 ? 2.726 -7.295 -21.990 1.00 89.56 178 GLU A N 1
ATOM 1282 C CA . GLU A 1 178 ? 2.402 -6.683 -23.282 1.00 89.56 178 GLU A CA 1
ATOM 1283 C C . GLU A 1 178 ? 1.822 -7.700 -24.273 1.00 89.56 178 GLU A C 1
ATOM 1285 O O . GLU A 1 178 ? 0.781 -7.430 -24.872 1.00 89.56 178 GLU A O 1
ATOM 1290 N N . LYS A 1 179 ? 2.418 -8.894 -24.408 1.00 90.69 179 LYS A N 1
ATOM 1291 C CA . LYS A 1 179 ? 1.897 -9.956 -25.293 1.00 90.69 179 LYS A CA 1
ATOM 1292 C C . LYS A 1 179 ? 0.476 -10.385 -24.929 1.00 90.69 179 LYS A C 1
ATOM 1294 O O . LYS A 1 179 ? -0.358 -10.507 -25.821 1.00 90.69 179 LYS A O 1
ATOM 1299 N N . ILE A 1 180 ? 0.187 -10.555 -23.636 1.00 86.00 180 ILE A N 1
ATOM 1300 C CA . ILE A 1 180 ? -1.155 -10.914 -23.145 1.00 86.00 180 ILE A CA 1
ATOM 1301 C C . ILE A 1 180 ? -2.195 -9.870 -23.582 1.00 86.00 180 ILE A C 1
ATOM 1303 O O . ILE A 1 180 ? -3.279 -10.229 -24.030 1.00 86.00 180 ILE A O 1
ATOM 1307 N N . ARG A 1 181 ? -1.852 -8.577 -23.516 1.00 82.44 181 ARG A N 1
ATOM 1308 C CA . ARG A 1 181 ? -2.766 -7.477 -23.870 1.00 82.44 181 ARG A CA 1
ATOM 1309 C C . ARG A 1 181 ? -3.032 -7.340 -25.365 1.00 82.44 181 ARG A C 1
ATOM 1311 O O . ARG A 1 181 ? -4.105 -6.877 -25.727 1.00 82.44 181 ARG A O 1
ATOM 1318 N N . HIS A 1 182 ? -2.087 -7.732 -26.218 1.00 78.06 182 HIS A N 1
ATOM 1319 C CA . HIS A 1 182 ? -2.308 -7.759 -27.666 1.00 78.06 182 HIS A CA 1
ATOM 1320 C C . HIS A 1 182 ? -3.111 -9.002 -28.076 1.00 78.06 182 HIS A C 1
ATOM 1322 O O . HIS A 1 182 ? -4.064 -8.885 -28.836 1.00 78.06 182 HIS A O 1
ATOM 1328 N N . SER A 1 183 ? -2.807 -10.165 -27.487 1.00 76.31 183 SER A N 1
ATOM 1329 C CA . SER A 1 183 ? -3.502 -11.431 -27.771 1.00 76.31 183 SER A CA 1
ATOM 1330 C C . SER A 1 183 ? -4.991 -11.444 -27.392 1.00 76.31 183 SER A C 1
ATOM 1332 O O . SER A 1 183 ? -5.700 -12.351 -27.817 1.00 76.31 183 SER A O 1
ATOM 1334 N N . GLY A 1 184 ? -5.465 -10.490 -26.584 1.00 59.59 184 GLY A N 1
ATOM 1335 C CA . GLY A 1 184 ? -6.872 -10.377 -26.184 1.00 59.59 184 GLY A CA 1
ATOM 1336 C C . GLY A 1 184 ? -7.790 -9.682 -27.198 1.00 59.59 184 GLY A C 1
ATOM 1337 O O . GLY A 1 184 ? -8.992 -9.637 -26.963 1.00 59.59 184 GLY A O 1
ATOM 1338 N N . ASN A 1 185 ? -7.252 -9.139 -28.298 1.00 55.66 185 ASN A N 1
ATOM 1339 C CA . ASN A 1 185 ? -8.021 -8.354 -29.275 1.00 55.66 185 ASN A CA 1
ATOM 1340 C C . ASN A 1 185 ? -8.319 -9.097 -30.595 1.00 55.66 185 ASN A C 1
ATOM 1342 O O . ASN A 1 185 ? -9.048 -8.561 -31.428 1.00 55.66 185 ASN A O 1
ATOM 1346 N N . ASP A 1 186 ? -7.772 -10.302 -30.794 1.00 51.44 186 ASP A N 1
ATOM 1347 C CA . ASP A 1 186 ? -7.799 -11.012 -32.085 1.00 51.44 186 ASP A CA 1
ATOM 1348 C C . ASP A 1 186 ? -8.898 -12.094 -32.213 1.00 51.44 186 ASP A C 1
ATOM 1350 O O . ASP A 1 186 ? -8.984 -12.756 -33.248 1.00 51.44 186 ASP A O 1
ATOM 1354 N N . GLU A 1 187 ? -9.818 -12.234 -31.246 1.00 49.34 187 GLU A N 1
ATOM 1355 C CA . GLU A 1 187 ? -11.085 -12.965 -31.467 1.00 49.34 187 GLU A CA 1
ATOM 1356 C C . GLU A 1 187 ? -12.096 -12.100 -32.239 1.00 49.34 187 GLU A C 1
ATOM 1358 O O . GLU A 1 187 ? -13.184 -11.753 -31.772 1.00 49.34 187 GLU A O 1
ATOM 1363 N N . LYS A 1 188 ? -11.738 -11.755 -33.480 1.00 41.16 188 LYS A N 1
ATOM 1364 C CA . LYS A 1 188 ? -12.699 -11.212 -34.436 1.00 41.16 188 LYS A CA 1
ATOM 1365 C C . LYS A 1 188 ? -13.638 -12.337 -34.871 1.00 41.16 188 LYS A C 1
ATOM 1367 O O . LYS A 1 188 ? -13.219 -13.244 -35.588 1.00 41.16 188 LYS A O 1
ATOM 1372 N N . ILE A 1 189 ? -14.904 -12.239 -34.463 1.00 43.72 189 ILE A N 1
ATOM 1373 C CA . ILE A 1 189 ? -15.984 -13.155 -34.858 1.00 43.72 189 ILE A CA 1
ATOM 1374 C C . ILE A 1 189 ? -15.941 -13.375 -36.377 1.00 43.72 189 ILE A C 1
ATOM 1376 O O . ILE A 1 189 ? -16.004 -12.419 -37.155 1.00 43.72 189 ILE A O 1
ATOM 1380 N N . ILE A 1 190 ? -15.825 -14.641 -36.785 1.00 40.94 190 ILE A N 1
ATOM 1381 C CA . ILE A 1 190 ? -15.965 -15.042 -38.184 1.00 40.94 190 ILE A CA 1
ATOM 1382 C C . ILE A 1 190 ? -17.460 -15.032 -38.491 1.00 40.94 190 ILE A C 1
ATOM 1384 O O . ILE A 1 190 ? -18.192 -15.931 -38.089 1.00 40.94 190 ILE A O 1
ATOM 1388 N N . ASP A 1 191 ? -17.895 -13.981 -39.177 1.00 36.25 191 ASP A N 1
ATOM 1389 C CA . ASP A 1 191 ? -19.245 -13.852 -39.715 1.00 36.25 191 ASP A CA 1
ATOM 1390 C C . ASP A 1 191 ? -19.447 -14.865 -40.854 1.00 36.25 191 ASP A C 1
ATOM 1392 O O . ASP A 1 191 ? -19.068 -14.627 -42.002 1.00 36.25 191 ASP A O 1
ATOM 1396 N N . THR A 1 192 ? -19.981 -16.040 -40.516 1.00 39.53 192 THR A N 1
ATOM 1397 C CA . THR A 1 192 ? -20.417 -17.049 -41.487 1.00 39.53 192 THR A CA 1
ATOM 1398 C C . THR A 1 192 ? -21.807 -16.697 -42.002 1.00 39.53 192 THR A C 1
ATOM 1400 O O . THR A 1 192 ? -22.813 -17.232 -41.534 1.00 39.53 192 THR A O 1
ATOM 1403 N N . SER A 1 193 ? -21.850 -15.795 -42.979 1.00 34.91 193 SER A N 1
ATOM 1404 C CA . SER A 1 193 ? -23.039 -15.518 -43.783 1.00 34.91 193 SER A CA 1
ATOM 1405 C C . SER A 1 193 ? -23.294 -16.689 -44.744 1.00 34.91 193 SER A C 1
ATOM 1407 O O . SER A 1 193 ? -22.763 -16.727 -45.853 1.00 34.91 193 SER A O 1
ATOM 1409 N N . GLU A 1 194 ? -24.082 -17.670 -44.296 1.00 36.94 194 GLU A N 1
ATOM 1410 C CA . GLU A 1 194 ? -24.718 -18.659 -45.180 1.00 36.94 194 GLU A CA 1
ATOM 1411 C C . GLU A 1 194 ? -25.958 -18.052 -45.877 1.00 36.94 194 GLU A C 1
ATOM 1413 O O . GLU A 1 194 ? -26.458 -16.997 -45.477 1.00 36.94 194 GLU A O 1
ATOM 1418 N N . ASP A 1 195 ? -26.406 -18.687 -46.965 1.00 34.28 195 ASP A N 1
ATOM 1419 C CA . ASP A 1 195 ? -27.296 -18.098 -47.978 1.00 34.28 195 ASP A CA 1
ATOM 1420 C C . ASP A 1 195 ? -28.715 -17.701 -47.511 1.00 34.28 195 ASP A C 1
ATOM 1422 O O . ASP A 1 195 ? -29.290 -18.247 -46.566 1.00 34.28 195 ASP A O 1
ATOM 1426 N N . GLU A 1 196 ? -29.333 -16.782 -48.266 1.00 34.94 196 GLU A N 1
ATOM 1427 C CA . GLU A 1 196 ? -30.739 -16.396 -48.107 1.00 34.94 196 GLU A CA 1
ATOM 1428 C C . GLU A 1 196 ? -31.703 -17.583 -48.289 1.00 34.94 196 GLU A C 1
ATOM 1430 O O . GLU A 1 196 ? -31.747 -18.216 -49.346 1.00 34.94 196 GLU A O 1
ATOM 1435 N N . VAL A 1 197 ? -32.612 -17.782 -47.327 1.00 31.67 197 VAL A N 1
ATOM 1436 C CA . VAL A 1 197 ? -33.891 -18.469 -47.572 1.00 31.67 197 VAL A CA 1
ATOM 1437 C C . VAL A 1 197 ? -35.038 -17.611 -47.044 1.00 31.67 197 VAL A C 1
ATOM 1439 O O . VAL A 1 197 ? -35.349 -17.599 -45.854 1.00 31.67 197 VAL A O 1
ATOM 1442 N N . VAL A 1 198 ? -35.693 -16.893 -47.956 1.00 38.19 198 VAL A N 1
ATOM 1443 C CA . VAL A 1 198 ? -36.893 -16.100 -47.664 1.00 38.19 198 VAL A CA 1
ATOM 1444 C C . VAL A 1 198 ? -38.116 -17.014 -47.566 1.00 38.19 198 VAL A C 1
ATOM 1446 O O . VAL A 1 198 ? -38.556 -17.565 -48.575 1.00 38.19 198 VAL A O 1
ATOM 1449 N N . ILE A 1 199 ? -38.725 -17.107 -46.380 1.00 34.00 199 ILE A N 1
ATOM 1450 C CA . ILE A 1 199 ? -40.132 -17.508 -46.222 1.00 34.00 199 ILE A CA 1
ATOM 1451 C C . ILE A 1 199 ? -40.813 -16.542 -45.243 1.00 34.00 199 ILE A C 1
ATOM 1453 O O . ILE A 1 199 ? -40.518 -16.526 -44.052 1.00 34.00 199 ILE A O 1
ATOM 1457 N N . ASP A 1 200 ? -41.735 -15.742 -45.772 1.00 31.23 200 ASP A N 1
ATOM 1458 C CA . ASP A 1 200 ? -42.589 -14.801 -45.038 1.00 31.23 200 ASP A CA 1
ATOM 1459 C C . ASP A 1 200 ? -43.922 -15.469 -44.642 1.00 31.23 200 ASP A C 1
ATOM 1461 O O . ASP A 1 200 ? -44.490 -16.197 -45.462 1.00 31.23 200 ASP A O 1
ATOM 1465 N N . SER A 1 201 ? -44.431 -15.221 -43.420 1.00 36.16 201 SER A N 1
ATOM 1466 C CA . SER A 1 201 ? -45.871 -15.275 -43.073 1.00 36.16 201 SER A CA 1
ATOM 1467 C C . SER A 1 201 ? -46.206 -14.956 -41.596 1.00 36.16 201 SER A C 1
ATOM 1469 O O . SER A 1 201 ? -46.179 -15.830 -40.738 1.00 36.16 201 SER A O 1
ATOM 1471 N N . ASN A 1 202 ? -46.727 -13.742 -41.382 1.00 31.64 202 ASN A N 1
ATOM 1472 C CA . ASN A 1 202 ? -48.055 -13.461 -40.789 1.00 31.64 202 ASN A CA 1
ATOM 1473 C C . ASN A 1 202 ? -48.448 -13.751 -39.302 1.00 31.64 202 ASN A C 1
ATOM 1475 O O . ASN A 1 202 ? -48.365 -14.860 -38.789 1.00 31.64 202 ASN A O 1
ATOM 1479 N N . THR A 1 203 ? -49.164 -12.748 -38.746 1.00 31.34 203 THR A N 1
ATOM 1480 C CA . THR A 1 203 ? -50.290 -12.826 -37.765 1.00 31.34 203 THR A CA 1
ATOM 1481 C C . THR A 1 203 ? -50.040 -12.668 -36.244 1.00 31.34 203 THR A C 1
ATOM 1483 O O . THR A 1 203 ? -50.091 -13.616 -35.473 1.00 31.34 203 THR A O 1
ATOM 1486 N N . ALA A 1 204 ? -49.951 -11.394 -35.832 1.00 31.92 204 ALA A N 1
ATOM 1487 C CA . ALA A 1 204 ? -50.902 -10.667 -34.956 1.00 31.92 204 ALA A CA 1
ATOM 1488 C C . ALA A 1 204 ? -51.173 -11.002 -33.453 1.00 31.92 204 ALA A C 1
ATOM 1490 O O . ALA A 1 204 ? -51.492 -12.116 -33.063 1.00 31.92 204 ALA A O 1
ATOM 1491 N N . ALA A 1 205 ? -51.289 -9.894 -32.694 1.00 32.81 205 ALA A N 1
ATOM 1492 C CA . ALA A 1 205 ? -52.269 -9.593 -31.626 1.00 32.81 205 ALA A CA 1
ATOM 1493 C C . ALA A 1 205 ? -52.235 -10.318 -30.255 1.00 32.81 205 ALA A C 1
ATOM 1495 O O . ALA A 1 205 ? -52.904 -11.326 -30.049 1.00 32.81 205 ALA A O 1
ATOM 1496 N N . ASN A 1 206 ? -51.614 -9.674 -29.253 1.00 35.31 206 ASN A N 1
ATOM 1497 C CA . ASN A 1 206 ? -52.267 -8.999 -28.097 1.00 35.31 206 ASN A CA 1
ATOM 1498 C C . ASN A 1 206 ? -51.184 -8.629 -27.050 1.00 35.31 206 ASN A C 1
ATOM 1500 O O . ASN A 1 206 ? -50.242 -9.387 -26.867 1.00 35.31 206 ASN A O 1
ATOM 1504 N N . ALA A 1 207 ? -51.129 -7.463 -26.393 1.00 35.03 207 ALA A N 1
ATOM 1505 C CA . ALA A 1 207 ? -52.152 -6.569 -25.832 1.00 35.03 207 ALA A CA 1
ATOM 1506 C C . ALA A 1 207 ? -52.816 -7.088 -24.540 1.00 35.03 207 ALA A C 1
ATOM 1508 O O . ALA A 1 207 ? -53.850 -7.737 -24.601 1.00 35.03 207 ALA A O 1
ATOM 1509 N N . THR A 1 208 ? -52.243 -6.734 -23.379 1.00 34.41 208 THR A N 1
ATOM 1510 C CA . THR A 1 208 ? -52.909 -5.929 -22.322 1.00 34.41 208 THR A CA 1
ATOM 1511 C C . THR A 1 208 ? -51.884 -5.469 -21.276 1.00 34.41 208 THR A C 1
ATOM 1513 O O . THR A 1 208 ? -50.833 -6.087 -21.132 1.00 34.41 208 THR A O 1
ATOM 1516 N N . ALA A 1 209 ? -52.192 -4.390 -20.555 1.00 35.81 209 ALA A N 1
ATOM 1517 C CA . ALA A 1 209 ? -51.424 -3.877 -19.419 1.00 35.81 209 ALA A CA 1
ATOM 1518 C C . ALA A 1 209 ? -52.363 -3.646 -18.225 1.00 35.81 209 ALA A C 1
ATOM 1520 O O . ALA A 1 209 ? -53.554 -3.423 -18.444 1.00 35.81 209 ALA A O 1
ATOM 1521 N N . THR A 1 210 ? -51.824 -3.632 -17.002 1.00 33.97 210 THR A N 1
ATOM 1522 C CA . THR A 1 210 ? -52.511 -3.092 -15.813 1.00 33.97 210 THR A CA 1
ATOM 1523 C C . THR A 1 210 ? -51.515 -2.667 -14.732 1.00 33.97 210 THR A C 1
ATOM 1525 O O . THR A 1 210 ? -50.739 -3.484 -14.242 1.00 33.97 210 THR A O 1
ATOM 1528 N N . GLU A 1 211 ? -51.605 -1.390 -14.358 1.00 35.69 211 GLU A N 1
ATOM 1529 C CA . GLU A 1 211 ? -51.359 -0.844 -13.010 1.00 35.69 211 GLU A CA 1
ATOM 1530 C C . GLU A 1 211 ? -52.291 -1.534 -11.971 1.00 35.69 211 GLU A C 1
ATOM 1532 O O . GLU A 1 211 ? -53.188 -2.281 -12.361 1.00 35.69 211 GLU A O 1
ATOM 1537 N N . VAL A 1 212 ? -52.205 -1.364 -10.646 1.00 34.59 212 VAL A N 1
ATOM 1538 C CA . VAL A 1 212 ? -51.460 -0.433 -9.757 1.00 34.59 212 VAL A CA 1
ATOM 1539 C C . VAL A 1 212 ? -50.844 -1.284 -8.591 1.00 34.59 212 VAL A C 1
ATOM 1541 O O . VAL A 1 212 ? -50.683 -2.486 -8.790 1.00 34.59 212 VAL A O 1
ATOM 1544 N N . ASP A 1 213 ? -50.426 -0.863 -7.384 1.00 32.59 213 ASP A N 1
ATOM 1545 C CA . ASP A 1 213 ? -50.525 0.389 -6.604 1.00 32.59 213 ASP A CA 1
ATOM 1546 C C . ASP A 1 213 ? -49.367 0.517 -5.578 1.00 32.59 213 ASP A C 1
ATOM 1548 O O . ASP A 1 213 ? -48.587 -0.418 -5.385 1.00 32.59 213 ASP A O 1
ATOM 1552 N N . GLU A 1 214 ? -49.300 1.657 -4.888 1.00 39.34 214 GLU A N 1
ATOM 1553 C CA . GLU A 1 214 ? -48.553 1.893 -3.631 1.00 39.34 214 GLU A CA 1
ATOM 1554 C C . GLU A 1 214 ? -49.590 2.054 -2.462 1.00 39.34 214 GLU A C 1
ATOM 1556 O O . GLU A 1 214 ? -50.711 1.571 -2.648 1.00 39.34 214 GLU A O 1
ATOM 1561 N N . PRO A 1 215 ? -49.364 2.663 -1.261 1.00 46.56 215 PRO A N 1
ATOM 1562 C CA . PRO A 1 215 ? -48.173 3.292 -0.659 1.00 46.56 215 PRO A CA 1
ATOM 1563 C C . PRO A 1 215 ? -47.858 2.867 0.810 1.00 46.56 215 PRO A C 1
ATOM 1565 O O . PRO A 1 215 ? -48.601 2.124 1.440 1.00 46.56 215 PRO A O 1
ATOM 1568 N N . ASN A 1 216 ? -46.805 3.484 1.377 1.00 35.34 216 ASN A N 1
ATOM 1569 C CA . ASN A 1 216 ? -46.627 3.893 2.794 1.00 35.34 216 ASN A CA 1
ATOM 1570 C C . ASN A 1 216 ? -46.793 2.890 3.965 1.00 35.34 216 ASN A C 1
ATOM 1572 O O . ASN A 1 216 ? -47.890 2.440 4.265 1.00 35.34 216 ASN A O 1
ATOM 1576 N N . GLU A 1 217 ? -45.786 2.870 4.852 1.00 36.59 217 GLU A N 1
ATOM 1577 C CA . GLU A 1 217 ? -45.917 3.600 6.132 1.00 36.59 217 GLU A CA 1
ATOM 1578 C C . GLU A 1 217 ? -44.543 4.059 6.672 1.00 36.59 217 GLU A C 1
ATOM 1580 O O . GLU A 1 217 ? -43.501 3.539 6.274 1.00 36.59 217 GLU A O 1
ATOM 1585 N N . ALA A 1 218 ? -44.530 5.056 7.564 1.00 36.81 218 ALA A N 1
ATOM 1586 C CA . ALA A 1 218 ? -43.325 5.618 8.180 1.00 36.81 218 ALA A CA 1
ATOM 1587 C C . ALA A 1 218 ? -43.418 5.567 9.714 1.00 36.81 218 ALA A C 1
ATOM 1589 O O . ALA A 1 218 ? -44.501 5.698 10.281 1.00 36.81 218 ALA A O 1
ATOM 1590 N N . THR A 1 219 ? -42.288 5.422 10.416 1.00 38.41 219 THR A N 1
ATOM 1591 C CA . THR A 1 219 ? -42.268 5.376 11.891 1.00 38.41 219 THR A CA 1
ATOM 1592 C C . THR A 1 219 ? -41.164 6.251 12.478 1.00 38.41 219 THR A C 1
ATOM 1594 O O . THR A 1 219 ? -39.976 5.980 12.318 1.00 38.41 219 THR A O 1
ATOM 1597 N N . THR A 1 220 ? -41.574 7.287 13.210 1.00 33.88 220 THR A N 1
ATOM 1598 C CA . THR A 1 220 ? -40.696 8.203 13.954 1.00 33.88 220 THR A CA 1
ATOM 1599 C C . THR A 1 220 ? -40.531 7.730 15.400 1.00 33.88 220 THR A C 1
ATOM 1601 O O . THR A 1 220 ? -41.517 7.386 16.048 1.00 33.88 220 THR A O 1
ATOM 1604 N N . ILE A 1 221 ? -39.308 7.769 15.942 1.00 40.75 221 ILE A N 1
ATOM 1605 C CA . ILE A 1 221 ? -39.005 7.485 17.360 1.00 40.75 221 ILE A CA 1
ATOM 1606 C C . ILE A 1 221 ? -38.138 8.641 17.919 1.00 40.75 221 ILE A C 1
ATOM 1608 O O . ILE A 1 221 ? -37.279 9.136 17.189 1.00 40.75 221 ILE A O 1
ATOM 1612 N N . PRO A 1 222 ? -38.387 9.145 19.151 1.00 40.84 222 PRO A N 1
ATOM 1613 C CA . PRO A 1 222 ? -37.961 10.492 19.551 1.00 40.84 222 PRO A CA 1
ATOM 1614 C C . PRO A 1 222 ? -36.575 10.604 20.216 1.00 40.84 222 PRO A C 1
ATOM 1616 O O . PRO A 1 222 ? -35.950 9.627 20.625 1.00 40.84 222 PRO A O 1
ATOM 1619 N N . SER A 1 223 ? -36.145 11.861 20.349 1.00 38.84 223 SER A N 1
ATOM 1620 C CA . SER A 1 223 ? -34.851 12.346 20.839 1.00 38.84 223 SER A CA 1
ATOM 1621 C C . SER A 1 223 ? -34.459 11.929 22.263 1.00 38.84 223 SER A C 1
ATOM 1623 O O . SER A 1 223 ? -35.303 11.750 23.142 1.00 38.84 223 SER A O 1
ATOM 1625 N N . LYS A 1 224 ? -33.145 11.967 22.527 1.00 41.12 224 LYS A N 1
ATOM 1626 C CA . LYS A 1 224 ? -32.584 12.300 23.845 1.00 41.12 224 LYS A CA 1
ATOM 1627 C C . LYS A 1 224 ? -31.447 13.304 23.696 1.00 41.12 224 LYS A C 1
ATOM 1629 O O . LYS A 1 224 ? -30.484 13.041 22.982 1.00 41.12 224 LYS A O 1
ATOM 1634 N N . GLU A 1 225 ? -31.565 14.429 24.388 1.00 36.25 225 GLU A N 1
ATOM 1635 C CA . GLU A 1 225 ? -30.451 15.348 24.616 1.00 36.25 225 GLU A CA 1
ATOM 1636 C C . GLU A 1 225 ? -29.461 14.725 25.610 1.00 36.25 225 GLU A C 1
ATOM 1638 O O . GLU A 1 225 ? -29.862 14.018 26.538 1.00 36.25 225 GLU A O 1
ATOM 1643 N N . TYR A 1 226 ? -28.174 15.019 25.431 1.00 38.03 226 TYR A N 1
ATOM 1644 C CA . TYR A 1 226 ? -27.134 14.747 26.419 1.00 38.03 226 TYR A CA 1
ATOM 1645 C C . TYR A 1 226 ? -26.369 16.039 26.698 1.00 38.03 226 TYR 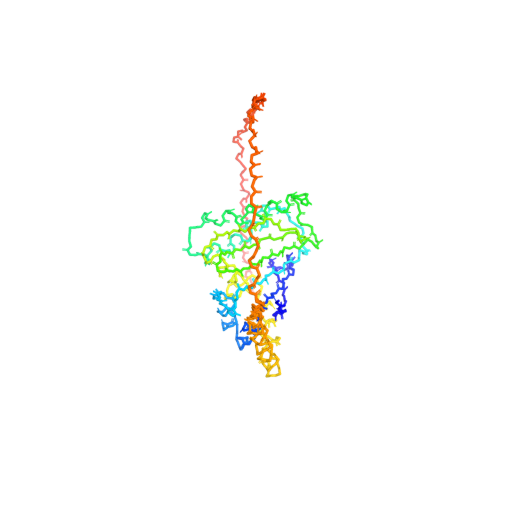A C 1
ATOM 1647 O O . TYR A 1 226 ? -25.439 16.397 25.980 1.00 38.03 226 TYR A O 1
ATOM 1655 N N . ASP A 1 227 ? -26.794 16.731 27.752 1.00 38.31 227 ASP A N 1
ATOM 1656 C CA . ASP A 1 227 ? -26.026 17.795 28.392 1.00 38.31 227 ASP A CA 1
ATOM 1657 C C . ASP A 1 227 ? -24.805 17.190 29.108 1.00 38.31 227 ASP A C 1
ATOM 1659 O O . ASP A 1 227 ? -24.944 16.214 29.854 1.00 38.31 227 ASP A O 1
ATOM 1663 N N . HIS A 1 228 ? -23.617 17.749 28.867 1.00 42.38 228 HIS A N 1
ATOM 1664 C CA . HIS A 1 228 ? -22.370 17.468 29.585 1.00 42.38 228 HIS A CA 1
ATOM 1665 C C . HIS A 1 228 ? -21.514 18.742 29.610 1.00 42.38 228 HIS A C 1
ATOM 1667 O O . HIS A 1 228 ? -21.097 19.244 28.566 1.00 42.38 228 HIS A O 1
ATOM 1673 N N . GLY A 1 229 ? -21.275 19.270 30.812 1.00 40.12 229 GLY A N 1
ATOM 1674 C CA . GLY A 1 229 ? -20.624 20.565 31.021 1.00 40.12 229 GLY A CA 1
ATOM 1675 C C . GLY A 1 229 ? -19.089 20.551 31.013 1.00 40.12 229 GLY A C 1
ATOM 1676 O O . GLY A 1 229 ? -18.440 19.509 30.940 1.00 40.12 229 GLY A O 1
ATOM 1677 N N . ASP A 1 230 ? -18.517 21.752 31.138 1.00 42.12 230 ASP A N 1
ATOM 1678 C CA . ASP A 1 230 ? -17.079 22.011 31.294 1.00 42.12 230 ASP A CA 1
ATOM 1679 C C . ASP A 1 230 ? -16.465 21.284 32.515 1.00 42.12 230 ASP A C 1
ATOM 1681 O O . ASP A 1 230 ? -16.646 21.726 33.652 1.00 42.12 230 ASP A O 1
ATOM 1685 N N . GLU A 1 231 ? -15.597 20.290 32.291 1.00 45.84 231 GLU A N 1
ATOM 1686 C CA . GLU A 1 231 ? -14.543 19.930 33.254 1.00 45.84 231 GLU A CA 1
ATOM 1687 C C . GLU A 1 231 ? -13.150 20.275 32.705 1.00 45.84 231 GLU A C 1
ATOM 1689 O O . GLU A 1 231 ? -12.608 19.655 31.788 1.00 45.84 231 GLU A O 1
ATOM 1694 N N . LYS A 1 232 ? -12.540 21.305 33.301 1.00 40.84 232 LYS A N 1
ATOM 1695 C CA . LYS A 1 232 ? -11.221 21.823 32.915 1.00 40.84 232 LYS A CA 1
ATOM 1696 C C . LYS A 1 232 ? -10.110 20.996 33.558 1.00 40.84 232 LYS A C 1
ATOM 1698 O O . LYS A 1 232 ? -9.622 21.339 34.633 1.00 40.84 232 LYS A O 1
ATOM 1703 N N . HIS A 1 233 ? -9.667 19.936 32.885 1.00 39.78 233 HIS A N 1
ATOM 1704 C CA . HIS A 1 233 ? -8.497 19.175 33.328 1.00 39.78 233 HIS A CA 1
ATOM 1705 C C . HIS A 1 233 ? -7.196 19.995 33.228 1.00 39.78 233 HIS A C 1
ATOM 1707 O O . HIS A 1 233 ? -6.609 20.168 32.160 1.00 39.78 233 HIS A O 1
ATOM 1713 N N . GLU A 1 234 ? -6.726 20.479 34.379 1.00 43.75 234 GLU A N 1
ATOM 1714 C CA . GLU A 1 234 ? -5.443 21.166 34.536 1.00 43.75 234 GLU A CA 1
ATOM 1715 C C . GLU A 1 234 ? -4.261 20.208 34.280 1.00 43.75 234 GLU A C 1
ATOM 1717 O O . GLU A 1 234 ? -4.119 19.177 34.942 1.00 43.75 234 GLU A O 1
ATOM 1722 N N . MET A 1 235 ? -3.378 20.542 33.329 1.00 47.34 235 MET A N 1
ATOM 1723 C CA . MET A 1 235 ? -2.190 19.725 33.048 1.00 47.34 235 MET A CA 1
ATOM 1724 C C . MET A 1 235 ? -1.081 19.917 34.102 1.00 47.34 235 MET A C 1
ATOM 1726 O O . MET A 1 235 ? -0.658 21.053 34.347 1.00 47.34 235 MET A O 1
ATOM 1730 N N . PRO A 1 236 ? -0.495 18.832 34.652 1.00 48.88 236 PRO A N 1
ATOM 1731 C CA . PRO A 1 236 ? 0.651 18.927 35.553 1.00 48.88 236 PRO A CA 1
ATOM 1732 C C . PRO A 1 236 ? 1.886 19.543 34.877 1.00 48.88 236 PRO A C 1
ATOM 1734 O O . PRO A 1 236 ? 2.389 19.041 33.870 1.00 48.88 236 PRO A O 1
ATOM 1737 N N . ARG A 1 237 ? 2.433 20.611 35.469 1.00 47.53 237 ARG A N 1
ATOM 1738 C CA . ARG A 1 237 ? 3.651 21.281 34.976 1.00 47.53 237 ARG A CA 1
ATOM 1739 C C . ARG A 1 237 ? 4.865 20.342 35.010 1.00 47.53 237 ARG A C 1
ATOM 1741 O O . ARG A 1 237 ? 5.223 19.832 36.074 1.00 47.53 237 ARG A O 1
ATOM 1748 N N . LEU A 1 238 ? 5.561 20.191 33.878 1.00 40.06 238 LEU A N 1
ATOM 1749 C CA . LEU A 1 238 ? 6.858 19.505 33.828 1.00 40.06 238 LEU A CA 1
ATOM 1750 C C . LEU A 1 238 ? 7.874 20.197 34.753 1.00 40.06 238 LEU A C 1
ATOM 1752 O O . LEU A 1 238 ? 8.062 21.413 34.699 1.00 40.06 238 LEU A O 1
ATOM 1756 N N . LYS A 1 239 ? 8.581 19.409 35.570 1.00 48.03 239 LYS A N 1
ATOM 1757 C CA . LYS A 1 239 ? 9.709 19.888 36.383 1.00 48.03 239 LYS A CA 1
ATOM 1758 C C . LYS A 1 239 ? 11.003 19.811 35.573 1.00 48.03 239 LYS A C 1
ATOM 1760 O O . LYS A 1 239 ? 11.532 18.725 35.351 1.00 48.03 239 LYS A O 1
ATOM 1765 N N . THR A 1 240 ? 11.534 20.961 35.166 1.00 41.88 240 THR A N 1
ATOM 1766 C CA . THR A 1 240 ? 12.796 21.055 34.416 1.00 41.88 240 THR A CA 1
ATOM 1767 C C . THR A 1 240 ? 13.991 20.630 35.277 1.00 41.88 240 THR A C 1
ATOM 1769 O O . THR A 1 240 ? 14.439 21.372 36.153 1.00 41.88 240 THR A O 1
ATOM 1772 N N . LEU A 1 241 ? 14.540 19.442 35.016 1.00 45.28 241 LEU A N 1
ATOM 1773 C CA . LEU A 1 241 ? 15.792 18.983 35.621 1.00 45.28 241 LEU A CA 1
ATOM 1774 C C . LEU A 1 241 ? 16.983 19.728 35.002 1.00 45.28 241 LEU A C 1
ATOM 1776 O O . LEU A 1 241 ? 17.233 19.630 33.803 1.00 45.28 241 LEU A O 1
ATOM 1780 N N . ARG A 1 242 ? 17.739 20.462 35.827 1.00 50.62 242 ARG A N 1
ATOM 1781 C CA . ARG A 1 242 ? 19.013 21.075 35.415 1.00 50.62 242 ARG A CA 1
ATOM 1782 C C . ARG A 1 242 ? 20.126 20.013 35.382 1.00 50.62 242 ARG A C 1
ATOM 1784 O O . ARG A 1 242 ? 20.173 19.183 36.294 1.00 50.62 242 ARG A O 1
ATOM 1791 N N . PRO A 1 243 ? 21.049 20.044 34.404 1.00 52.00 243 PRO A N 1
ATOM 1792 C CA . PRO A 1 243 ? 22.201 19.149 34.396 1.00 52.00 243 PRO A CA 1
ATOM 1793 C C . PRO A 1 243 ? 23.170 19.494 35.536 1.00 52.00 243 PRO A C 1
ATOM 1795 O O . PRO A 1 243 ? 23.425 20.665 35.817 1.00 52.00 243 PRO A O 1
ATOM 1798 N N . LYS A 1 244 ? 23.750 18.471 36.175 1.00 51.66 244 LYS A N 1
ATOM 1799 C CA . LYS A 1 244 ? 24.902 18.647 37.070 1.00 51.66 244 LYS A CA 1
ATOM 1800 C C . LYS A 1 244 ? 26.178 18.692 36.233 1.00 51.66 244 LYS A C 1
ATOM 1802 O O . LYS A 1 244 ? 26.485 17.715 35.552 1.00 51.66 244 LYS A O 1
ATOM 1807 N N . GLN A 1 245 ? 26.939 19.778 36.328 1.00 48.84 245 GLN A N 1
ATOM 1808 C CA . GLN A 1 245 ? 28.347 19.754 35.930 1.00 48.84 245 GLN A CA 1
ATOM 1809 C C . GLN A 1 245 ? 29.125 18.828 36.879 1.00 48.84 245 GLN A C 1
ATOM 1811 O O . GLN A 1 245 ? 28.791 18.718 38.062 1.00 48.84 245 GLN A O 1
ATOM 1816 N N . LYS A 1 246 ? 30.155 18.167 36.351 1.00 57.34 246 LYS A N 1
ATOM 1817 C CA . LYS A 1 246 ? 31.196 17.509 37.144 1.00 57.34 246 LYS A CA 1
ATOM 1818 C C . LYS A 1 246 ? 32.467 18.353 37.075 1.00 57.34 246 LYS A C 1
ATOM 1820 O O . LYS A 1 246 ? 32.781 18.872 36.004 1.00 57.34 246 LYS A O 1
ATOM 1825 N N . HIS A 1 247 ? 33.155 18.449 38.207 1.00 56.69 247 HIS A N 1
ATOM 1826 C CA . HIS A 1 247 ? 34.610 18.584 38.243 1.00 56.69 247 HIS A CA 1
ATOM 1827 C C . HIS A 1 247 ? 35.232 17.181 38.167 1.00 56.69 247 HIS A C 1
ATOM 1829 O O . HIS A 1 247 ? 34.514 16.219 38.539 1.00 56.69 247 HIS A O 1
#

Solvent-accessible surface area (backbone atoms only — not comparable to full-atom values): 14160 Å² total; per-residue (Å²): 120,46,82,44,29,47,29,48,31,57,62,83,94,44,64,40,26,41,36,36,40,29,25,30,39,57,28,43,51,30,12,78,38,56,66,48,23,37,53,44,52,39,63,37,44,100,72,32,52,48,29,33,41,41,36,35,26,66,45,66,46,43,22,65,67,50,19,50,65,46,46,71,52,27,50,89,53,42,88,70,62,77,70,65,50,51,52,51,30,49,42,43,29,54,38,21,43,76,67,72,40,41,40,42,63,72,39,32,42,37,38,43,21,28,54,59,8,36,36,39,24,36,75,81,48,73,59,50,64,34,76,35,76,52,42,13,30,15,53,42,39,36,47,42,42,100,82,28,56,18,62,52,24,43,54,31,25,27,65,63,22,49,45,72,70,38,34,50,50,19,50,51,46,35,59,50,56,51,50,56,64,57,69,71,70,71,83,68,82,82,82,80,84,72,82,91,79,92,80,89,82,89,83,84,90,82,89,88,87,81,88,87,84,88,81,88,86,87,85,88,82,85,89,79,89,81,90,80,81,93,76,86,83,79,78,82,81,83,80,85,80,76,85,80,86,78,132

Foldseek 3Di:
DAWLFKFFQDDVPRTFWIKTKDWFLQLLLQLLALVSNLCLQQVADPRTFKMKMKIFGQAKDFLQVVLVVLLVLLQVQDDDDSCLSVVVSVLSNVQCVVVPGMQHGRWMWMWIAGQQATWIDIPNHTSGGSRDGSNSSSSSCCCRPPVHSTVRGSVGSSVQRNDPVNSVVSVVSSVVVVVVVV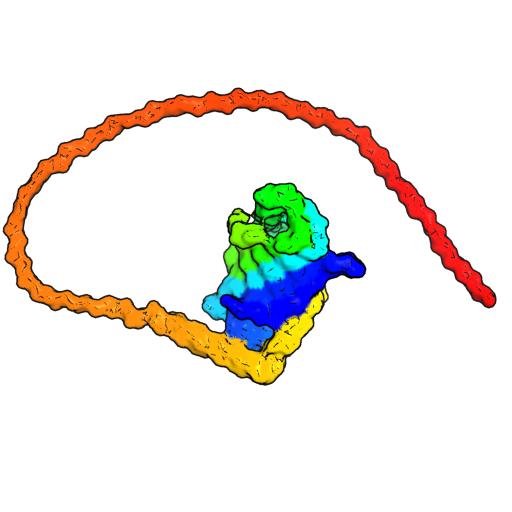VVPPPPPDPPDDDDDDDDDDDDDDDDDDDDDDDDDDDDDDDDDDDDDDDDDDDDDDDDDDDDDDD

Organism: NCBI:txid267567

M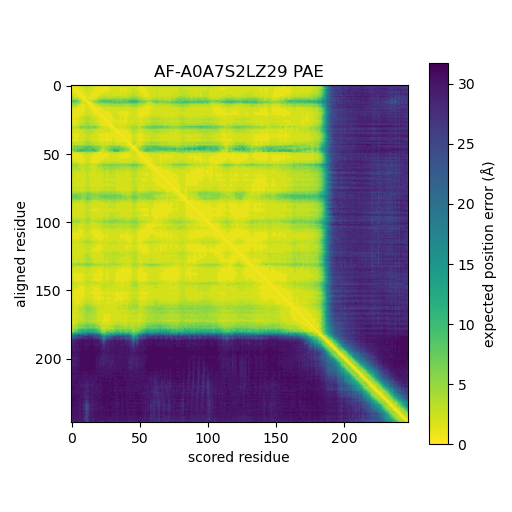ean predicted aligned error: 13.61 Å

pLDDT: mean 81.63, std 24.68, range [31.23, 98.88]

Nearest PDB structures (foldseek):
  6ms8-assembly4_D  TM=7.744E-01  e=2.556E-08  Medicago truncatula
  6ms8-assembly7_G  TM=7.918E-01  e=4.564E-08  Medicago truncatula
  6ms8-assembly8_H  TM=7.658E-01  e=8.636E-08  Medicago truncatula
  4doo-assembly2_B  TM=7.064E-01  e=3.093E-07  Arabidopsis thaliana
  5wl7-assembly1_A  TM=6.687E-01  e=1.296E-07  unidentified

Secondary structure (DSSP, 8-state):
-EEEEEEEEEETTEEEEEEEEEE-HHHHHTTTSHHHHHHHHHS--TTS--EEEEEEESS-EEHHHHHHHHHHHHTTT--S-TTTTHHHHHHHHHHHHTTTSEE-TT-EEEEEE-SSEEEEEETTEEEEEEE-TTHHHHHHHHHHSTT-S-HHHHHHHHHHH-SHHHHHHHHHHHHHHHHHHHHTS--------PPP-------------------------------------PPPPP--PPPPP--

Radius of gyration: 27.89 Å; Cα contacts (8 Å, |Δi|>4): 393; chains: 1; bounding box: 88×41×86 Å